Protein AF-A0A6A2YW38-F1 (afdb_monomer)

Structure (mmCIF, N/CA/C/O backbone):
data_AF-A0A6A2YW38-F1
#
_entry.id   AF-A0A6A2YW38-F1
#
loop_
_atom_site.group_PDB
_atom_site.id
_atom_site.type_symbol
_atom_site.label_atom_id
_atom_site.label_alt_id
_atom_site.label_comp_id
_atom_site.label_asym_id
_atom_site.label_entity_id
_atom_site.label_seq_id
_atom_site.pdbx_PDB_ins_code
_atom_site.Cartn_x
_atom_site.Cartn_y
_atom_site.Cartn_z
_atom_site.occupancy
_atom_site.B_iso_or_equiv
_atom_site.auth_seq_id
_atom_site.auth_comp_id
_atom_site.auth_asym_id
_atom_site.auth_atom_id
_atom_site.pdbx_PDB_model_num
ATOM 1 N N . MET A 1 1 ? 22.398 -17.445 10.529 1.00 30.08 1 MET A N 1
ATOM 2 C CA . MET A 1 1 ? 21.039 -17.939 10.844 1.00 30.08 1 MET A CA 1
ATOM 3 C C . MET A 1 1 ? 20.588 -17.196 12.097 1.00 30.08 1 MET A C 1
ATOM 5 O O . MET A 1 1 ? 21.298 -17.289 13.088 1.00 30.08 1 MET A O 1
ATOM 9 N N . ILE A 1 2 ? 19.488 -16.426 12.004 1.00 21.55 2 ILE A N 1
ATOM 10 C CA . ILE A 1 2 ? 19.063 -15.318 12.902 1.00 21.55 2 ILE A CA 1
ATOM 11 C C . ILE A 1 2 ? 19.987 -14.085 12.732 1.00 21.55 2 ILE A C 1
ATOM 13 O O . ILE A 1 2 ? 21.197 -14.238 12.763 1.00 21.55 2 ILE A O 1
ATOM 17 N N . SER A 1 3 ? 19.553 -12.850 12.474 1.00 19.75 3 SER A N 1
ATOM 18 C CA . SER A 1 3 ? 18.252 -12.195 12.579 1.00 19.75 3 SER A CA 1
ATOM 19 C C . SER A 1 3 ? 17.975 -11.360 11.322 1.00 19.75 3 SER A C 1
ATOM 21 O O . SER A 1 3 ? 18.751 -10.480 10.952 1.00 19.75 3 SER A O 1
ATOM 23 N N . VAL A 1 4 ? 16.815 -11.568 10.693 1.00 24.50 4 VAL A N 1
ATOM 24 C CA . VAL A 1 4 ? 16.060 -10.452 10.106 1.00 24.50 4 VAL A CA 1
ATOM 25 C C . VAL A 1 4 ? 16.013 -9.403 11.213 1.00 24.50 4 VAL A C 1
ATOM 27 O O . VAL A 1 4 ? 15.689 -9.759 12.347 1.00 24.50 4 VAL A O 1
ATOM 30 N N . LEU A 1 5 ? 16.406 -8.154 10.938 1.00 23.73 5 LEU A N 1
ATOM 31 C CA . LEU A 1 5 ? 16.029 -7.074 11.841 1.00 23.73 5 LEU A CA 1
ATOM 32 C C . LEU A 1 5 ? 14.527 -7.006 11.655 1.00 23.73 5 LEU A C 1
ATOM 34 O O . LEU A 1 5 ? 14.009 -6.374 10.744 1.00 23.73 5 LEU A O 1
ATOM 38 N N . SER A 1 6 ? 13.855 -7.810 12.458 1.00 29.52 6 SER A N 1
ATOM 39 C CA . SER A 1 6 ? 12.535 -7.540 12.909 1.00 29.52 6 SER A CA 1
ATOM 40 C C . SER A 1 6 ? 12.505 -6.045 13.197 1.00 29.52 6 SER A C 1
ATOM 42 O O . SER A 1 6 ? 13.129 -5.576 14.153 1.00 29.52 6 SER A O 1
ATOM 44 N N . LEU A 1 7 ? 11.783 -5.292 12.372 1.00 30.17 7 LEU A N 1
ATOM 45 C CA . LEU A 1 7 ? 11.041 -4.145 12.875 1.00 30.17 7 LEU A CA 1
ATOM 46 C C . LEU A 1 7 ? 9.985 -4.735 13.815 1.00 30.17 7 LEU A C 1
ATOM 48 O O . LEU A 1 7 ? 8.818 -4.946 13.506 1.00 30.17 7 LEU A O 1
ATOM 52 N N . ASP A 1 8 ? 10.527 -5.190 14.931 1.00 33.50 8 ASP A N 1
ATOM 53 C CA . ASP A 1 8 ? 9.898 -5.764 16.079 1.00 33.50 8 ASP A CA 1
ATOM 54 C C . ASP A 1 8 ? 9.444 -4.523 16.848 1.00 33.50 8 ASP A C 1
ATOM 56 O O . ASP A 1 8 ? 10.242 -3.625 17.126 1.00 33.50 8 ASP A O 1
ATOM 60 N N . TRP A 1 9 ? 8.156 -4.503 17.177 1.00 37.44 9 TRP A N 1
ATOM 61 C CA . TRP A 1 9 ? 7.512 -3.543 18.068 1.00 37.44 9 TRP A CA 1
ATOM 62 C C . TRP A 1 9 ? 7.177 -2.178 17.428 1.00 37.44 9 TRP A C 1
ATOM 64 O O . TRP A 1 9 ? 7.987 -1.258 17.399 1.00 37.44 9 TRP A O 1
ATOM 74 N N . ILE A 1 10 ? 5.898 -1.989 17.079 1.00 39.81 10 ILE A N 1
ATOM 75 C CA . ILE A 1 10 ? 5.227 -0.699 17.315 1.00 39.81 10 ILE A CA 1
ATOM 76 C C . ILE A 1 10 ? 4.503 -0.843 18.660 1.00 39.81 10 ILE A C 1
ATOM 78 O O . ILE A 1 10 ? 3.329 -1.236 18.692 1.00 39.81 10 ILE A O 1
ATOM 82 N N . PRO A 1 11 ? 5.186 -0.631 19.801 1.00 35.62 11 PRO A N 1
ATOM 83 C CA . PRO A 1 11 ? 4.493 -0.580 21.068 1.00 35.62 11 PRO A CA 1
ATOM 84 C C . PRO A 1 11 ? 3.701 0.727 21.088 1.00 35.62 11 PRO A C 1
ATOM 86 O O . PRO A 1 11 ? 4.285 1.806 21.184 1.00 35.62 11 PRO A O 1
ATOM 89 N N . LYS A 1 12 ? 2.366 0.654 21.065 1.00 40.72 12 LYS A N 1
ATOM 90 C CA . LYS A 1 12 ? 1.634 1.675 21.811 1.00 40.72 12 LYS A CA 1
ATOM 91 C C . LYS A 1 12 ? 1.921 1.410 23.279 1.00 40.72 12 LYS A C 1
ATOM 93 O O . LYS A 1 12 ? 1.784 0.288 23.767 1.00 40.72 12 LYS A O 1
ATOM 98 N N . VAL A 1 13 ? 2.430 2.447 23.933 1.00 36.16 13 VAL A N 1
ATOM 99 C CA . VAL A 1 13 ? 2.669 2.532 25.373 1.00 36.16 13 VAL A CA 1
ATOM 100 C C . VAL A 1 13 ? 1.542 1.824 26.123 1.00 36.16 13 VAL A C 1
ATOM 102 O O . VAL A 1 13 ? 0.388 2.110 25.843 1.00 36.16 13 VAL A O 1
ATOM 105 N N . LYS A 1 14 ? 1.903 0.915 27.044 1.00 37.41 14 LYS A N 1
ATOM 106 C CA . LYS A 1 14 ? 1.070 0.248 28.067 1.00 37.41 14 LYS A CA 1
ATOM 107 C C . LYS A 1 14 ? -0.353 0.817 28.216 1.00 37.41 14 LYS A C 1
ATOM 109 O O . LYS A 1 14 ? -0.651 1.488 29.200 1.00 37.41 14 LYS A O 1
ATOM 114 N N . GLU A 1 15 ? -1.260 0.492 27.307 1.00 40.56 15 GLU A N 1
ATOM 115 C CA . GLU A 1 15 ? -2.682 0.698 27.550 1.00 40.56 15 GLU A CA 1
ATOM 116 C C . GLU A 1 15 ? -3.229 -0.626 28.043 1.00 40.56 15 GLU A C 1
ATOM 118 O O . GLU A 1 15 ? -3.531 -1.541 27.278 1.00 40.56 15 GLU A O 1
ATOM 123 N N . SER A 1 16 ? -3.261 -0.754 29.372 1.00 38.72 16 SER A N 1
ATOM 124 C CA . SER A 1 16 ? -3.792 -1.937 30.027 1.00 38.72 16 SER A CA 1
ATOM 125 C C . SER A 1 16 ? -5.220 -2.162 29.536 1.00 38.72 16 SER A C 1
ATOM 127 O O . SER A 1 16 ? -6.121 -1.374 29.843 1.00 38.72 16 SER A O 1
ATOM 129 N N . LEU A 1 17 ? -5.440 -3.263 28.823 1.00 44.69 17 LEU A N 1
ATOM 130 C CA . LEU A 1 17 ? -6.764 -3.830 28.583 1.00 44.69 17 LEU A CA 1
ATOM 131 C C . LEU A 1 17 ? -7.317 -4.381 29.912 1.00 44.69 17 LEU A C 1
ATOM 133 O O . LEU A 1 17 ? -7.486 -5.583 30.065 1.00 44.69 17 LEU A O 1
ATOM 137 N N . GLY A 1 18 ? -7.541 -3.503 30.896 1.00 40.06 18 GLY A N 1
ATOM 138 C CA . GLY A 1 18 ? -7.968 -3.849 32.253 1.00 40.06 18 GLY A CA 1
ATOM 139 C C . GLY A 1 18 ? -6.886 -4.562 33.077 1.00 40.06 18 GLY A C 1
ATOM 140 O O . GLY A 1 18 ? -6.299 -5.532 32.621 1.00 40.06 18 GLY A O 1
ATOM 141 N N . SER A 1 19 ? -6.618 -4.030 34.273 1.00 37.94 19 SER A N 1
ATOM 142 C CA . SER A 1 19 ? -6.028 -4.591 35.516 1.00 37.94 19 SER A CA 1
ATOM 143 C C . SER A 1 19 ? -5.095 -5.830 35.575 1.00 37.94 19 SER A C 1
ATOM 145 O O . SER A 1 19 ? -4.638 -6.126 36.671 1.00 37.94 19 SER A O 1
ATOM 147 N N . ASN A 1 20 ? -4.711 -6.520 34.498 1.00 43.94 20 ASN A N 1
ATOM 148 C CA . ASN A 1 20 ? -4.032 -7.825 34.550 1.00 43.94 20 ASN A CA 1
ATOM 149 C C . ASN A 1 20 ? -2.871 -7.985 33.541 1.00 43.94 20 ASN A C 1
ATOM 151 O O . ASN A 1 20 ? -2.734 -9.044 32.932 1.00 43.94 20 ASN A O 1
ATOM 155 N N . GLY A 1 21 ? -2.020 -6.969 33.351 1.00 49.19 21 GLY A N 1
ATOM 156 C CA . GLY A 1 21 ? -0.747 -7.136 32.617 1.00 49.19 21 GLY A CA 1
ATOM 157 C C . GLY A 1 21 ? -0.904 -7.687 31.190 1.00 49.19 21 GLY A C 1
ATOM 158 O O . GLY A 1 21 ? -0.226 -8.637 30.803 1.00 49.19 21 GLY A O 1
ATOM 159 N N . VAL A 1 22 ? -1.860 -7.154 30.425 1.00 51.38 22 VAL A N 1
ATOM 160 C CA . VAL A 1 22 ? -2.101 -7.542 29.027 1.00 51.38 22 VAL A CA 1
ATOM 161 C C . VAL A 1 22 ? -1.602 -6.432 28.110 1.00 51.38 22 VAL A C 1
ATOM 163 O O . VAL A 1 22 ? -2.013 -5.282 28.272 1.00 51.38 22 VAL A O 1
ATOM 166 N N . THR A 1 23 ? -0.777 -6.800 2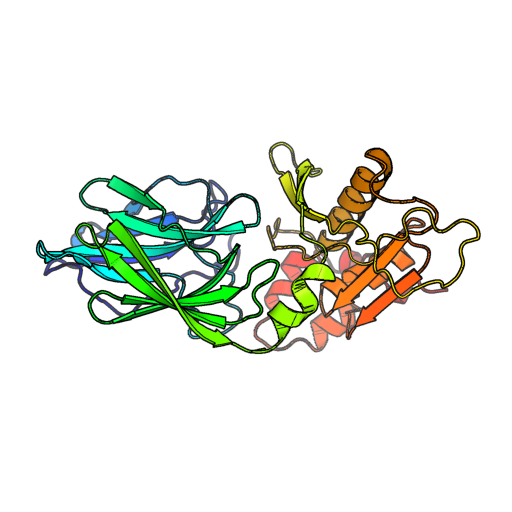7.128 1.00 58.31 23 THR A N 1
ATOM 167 C CA . THR A 1 23 ? -0.230 -5.887 26.116 1.00 58.31 23 THR A CA 1
ATOM 168 C C . THR A 1 23 ? -0.682 -6.337 24.725 1.00 58.31 23 THR A C 1
ATOM 170 O O . THR A 1 23 ? -0.577 -7.519 24.383 1.00 58.31 23 THR A O 1
ATOM 173 N N . LEU A 1 24 ? -1.191 -5.397 23.923 1.00 58.91 24 LEU A N 1
ATOM 174 C CA . LEU A 1 24 ? -1.514 -5.607 22.512 1.00 58.91 24 LEU A CA 1
ATOM 175 C C . LEU A 1 24 ? -0.309 -5.228 21.645 1.00 58.91 24 LEU A C 1
ATOM 177 O O . LEU A 1 24 ? 0.356 -4.225 21.903 1.00 58.91 24 LEU A O 1
ATOM 181 N N . THR A 1 25 ? -0.011 -6.005 20.610 1.00 60.19 25 THR A N 1
ATOM 182 C CA . THR A 1 25 ? 1.059 -5.674 19.663 1.00 60.19 25 THR A CA 1
ATOM 183 C C . THR A 1 25 ? 0.667 -6.112 18.260 1.00 60.19 25 THR A C 1
ATOM 185 O O . THR A 1 25 ? 0.189 -7.224 18.060 1.00 60.19 25 THR A O 1
ATOM 188 N N . CYS A 1 26 ? 0.888 -5.249 17.273 1.00 58.03 26 CYS A N 1
ATOM 189 C CA . CYS A 1 26 ? 0.772 -5.613 15.866 1.00 58.03 26 CYS A CA 1
ATOM 190 C C . CYS A 1 26 ? 2.150 -6.018 15.342 1.00 58.03 26 CYS A C 1
ATOM 192 O O . CYS A 1 26 ? 3.117 -5.274 15.530 1.00 58.03 26 CYS A O 1
ATOM 194 N N . ARG A 1 27 ? 2.254 -7.183 14.697 1.00 57.62 27 ARG A N 1
ATOM 195 C CA . ARG A 1 27 ? 3.489 -7.617 14.032 1.00 57.62 27 ARG A CA 1
ATOM 196 C C . ARG A 1 27 ? 3.297 -7.549 12.523 1.00 57.62 27 ARG A C 1
ATOM 198 O O . ARG A 1 27 ? 2.284 -8.036 12.035 1.00 57.62 27 ARG A O 1
ATOM 205 N N . GLY A 1 28 ? 4.262 -6.960 11.813 1.00 43.91 28 GLY A N 1
ATOM 206 C CA . GLY A 1 28 ? 4.205 -6.797 10.356 1.00 43.91 28 GLY A CA 1
ATOM 207 C C . GLY A 1 28 ? 4.344 -8.098 9.580 1.00 43.91 28 GLY A C 1
ATOM 208 O O . GLY A 1 28 ? 3.673 -8.258 8.575 1.00 43.91 28 GLY A O 1
ATOM 209 N N . ILE A 1 29 ? 5.165 -9.044 10.051 1.00 47.12 29 ILE A N 1
ATOM 210 C CA . ILE A 1 29 ? 5.426 -10.304 9.342 1.00 47.12 29 ILE A CA 1
ATOM 211 C C . ILE A 1 29 ? 5.730 -11.408 10.367 1.00 47.12 29 ILE A C 1
ATOM 213 O O . ILE A 1 29 ? 6.663 -11.295 11.169 1.00 47.12 29 ILE A O 1
ATOM 217 N N . ASN A 1 30 ? 4.952 -12.492 10.366 1.00 40.84 30 ASN A N 1
ATOM 218 C CA . ASN A 1 30 ? 5.290 -13.718 11.092 1.00 40.84 30 ASN A CA 1
ATOM 219 C C . ASN A 1 30 ? 6.293 -14.561 10.281 1.00 40.84 30 ASN A C 1
ATOM 221 O O . ASN A 1 30 ? 6.014 -14.919 9.143 1.00 40.84 30 ASN A O 1
ATOM 225 N N . GLN A 1 31 ? 7.429 -14.941 10.874 1.00 35.94 31 GLN A N 1
ATOM 226 C CA . GLN A 1 31 ? 8.480 -15.730 10.209 1.00 35.94 31 GLN A CA 1
ATOM 227 C C . GLN A 1 31 ? 8.022 -17.119 9.728 1.00 35.94 31 GLN A C 1
ATOM 229 O O . GLN A 1 31 ? 8.681 -17.694 8.869 1.00 35.94 31 GLN A O 1
ATOM 234 N N . SER A 1 32 ? 6.915 -17.663 10.252 1.00 35.09 32 SER A N 1
ATOM 235 C CA . SER A 1 32 ? 6.373 -18.956 9.809 1.00 35.09 32 SER A CA 1
ATOM 236 C C . SER A 1 32 ? 5.234 -18.862 8.790 1.00 35.09 32 SER A C 1
ATOM 238 O O . SER A 1 32 ? 4.936 -19.865 8.150 1.00 35.09 32 SER A O 1
ATOM 240 N N . SER A 1 33 ? 4.592 -17.699 8.631 1.00 40.59 33 SER A N 1
ATOM 241 C CA . SER A 1 33 ? 3.411 -17.555 7.761 1.00 40.59 33 SER A CA 1
ATOM 242 C C . SER A 1 33 ? 3.451 -16.364 6.802 1.00 40.59 33 SER A C 1
ATOM 244 O O . SER A 1 33 ? 2.606 -16.292 5.922 1.00 40.59 33 SER A O 1
ATOM 246 N N . GLY A 1 34 ? 4.389 -15.426 6.956 1.00 42.94 34 GLY A N 1
ATOM 247 C CA . GLY A 1 34 ? 4.464 -14.204 6.149 1.00 42.94 34 GLY A CA 1
ATOM 248 C C . GLY A 1 34 ? 3.362 -13.175 6.438 1.00 42.94 34 GLY A C 1
ATOM 249 O O . GLY A 1 34 ? 3.283 -12.176 5.743 1.00 42.94 34 GLY A O 1
ATOM 250 N N . LEU A 1 35 ? 2.513 -13.399 7.449 1.00 50.97 35 LEU A N 1
ATOM 251 C CA . LEU A 1 35 ? 1.295 -12.606 7.677 1.00 50.97 35 LEU A CA 1
ATOM 252 C C . LEU A 1 35 ? 1.471 -11.555 8.772 1.00 50.97 35 LEU A C 1
ATOM 254 O O . LEU A 1 35 ? 2.118 -11.830 9.792 1.00 50.97 35 LEU A O 1
ATOM 258 N N . GLY A 1 36 ? 0.822 -10.403 8.598 1.00 56.25 36 GLY A N 1
ATOM 259 C CA . GLY A 1 36 ? 0.607 -9.446 9.674 1.00 56.25 36 GLY A CA 1
ATOM 260 C C . GLY A 1 36 ? -0.495 -9.949 10.604 1.00 56.25 36 GLY A C 1
ATOM 261 O O . GLY A 1 36 ? -1.564 -10.350 10.157 1.00 56.25 36 GLY A O 1
ATOM 262 N N . ILE A 1 37 ? -0.245 -9.982 11.912 1.00 63.38 37 ILE A N 1
ATOM 263 C CA . ILE A 1 37 ? -1.211 -10.510 12.890 1.00 63.38 37 ILE A CA 1
ATOM 264 C C . ILE A 1 37 ? -1.215 -9.607 14.125 1.00 63.38 37 ILE A C 1
ATOM 266 O O . ILE A 1 37 ? -0.155 -9.237 14.642 1.00 63.38 37 ILE A O 1
ATOM 270 N N . PHE A 1 38 ? -2.409 -9.286 14.634 1.00 67.62 38 PHE A N 1
ATOM 271 C CA . PHE A 1 38 ? -2.549 -8.739 15.981 1.00 67.62 38 PHE A CA 1
ATOM 272 C C . PHE A 1 38 ? -2.292 -9.826 17.017 1.00 67.62 38 PHE A C 1
ATOM 274 O O . PHE A 1 38 ? -2.990 -10.842 17.071 1.00 67.62 38 PHE A O 1
ATOM 281 N N . LEU A 1 39 ? -1.296 -9.589 17.858 1.00 65.62 39 LEU A N 1
ATOM 282 C CA . LEU A 1 39 ? -0.897 -10.473 18.934 1.00 65.62 39 LEU A CA 1
ATOM 283 C C . LEU A 1 39 ? -1.306 -9.867 20.275 1.00 65.62 39 LEU A C 1
ATOM 285 O O . LEU A 1 39 ? -1.066 -8.691 20.556 1.00 65.62 39 LEU A O 1
ATOM 289 N N . ARG A 1 40 ? -1.891 -10.698 21.132 1.00 68.56 40 ARG A N 1
ATOM 290 C CA . ARG A 1 40 ? -2.145 -10.377 22.534 1.00 68.56 40 ARG A CA 1
ATOM 291 C C . ARG A 1 40 ? -1.161 -11.146 23.395 1.00 68.56 40 ARG A C 1
ATOM 293 O O . ARG A 1 40 ? -1.143 -12.376 23.354 1.00 68.56 40 ARG A O 1
ATOM 300 N N . ARG A 1 41 ? -0.370 -10.428 24.193 1.00 66.50 41 ARG A N 1
ATOM 301 C CA . ARG A 1 41 ? 0.526 -11.024 25.187 1.00 66.50 41 ARG A CA 1
ATOM 302 C C . ARG A 1 41 ? -0.098 -10.937 26.573 1.00 66.50 41 ARG A C 1
ATOM 304 O O . ARG A 1 41 ? -0.498 -9.859 27.012 1.00 66.50 41 ARG A O 1
ATOM 311 N N . VAL A 1 42 ? -0.151 -12.071 27.261 1.00 70.25 42 VAL A N 1
ATOM 312 C CA . VAL A 1 42 ? -0.542 -12.164 28.671 1.00 70.25 42 VAL A CA 1
ATOM 313 C C . VAL A 1 42 ? 0.740 -12.263 29.492 1.00 70.25 42 VAL A C 1
ATOM 315 O O . VAL A 1 42 ? 1.365 -13.323 29.533 1.00 70.25 42 VAL A O 1
ATOM 318 N N . GLU A 1 43 ? 1.167 -11.162 30.116 1.00 70.94 43 GLU A N 1
ATOM 319 C CA . GLU A 1 43 ? 2.479 -11.083 30.781 1.00 70.94 43 GLU A CA 1
ATOM 320 C C . GLU A 1 43 ? 2.607 -12.080 31.933 1.00 70.94 43 GLU A C 1
ATOM 322 O O . GLU A 1 43 ? 3.644 -12.722 32.073 1.00 70.94 43 GLU A O 1
ATOM 327 N N . SER A 1 44 ? 1.533 -12.276 32.703 1.00 72.88 44 SER A N 1
ATOM 328 C CA . SER A 1 44 ? 1.513 -13.189 33.854 1.00 72.88 44 SER A CA 1
ATOM 329 C C . SER A 1 44 ? 1.787 -14.650 33.493 1.00 72.88 44 SER A C 1
ATOM 331 O O . SER A 1 44 ? 2.266 -15.404 34.336 1.00 72.88 44 SER A O 1
ATOM 333 N N . LYS A 1 45 ? 1.498 -15.047 32.250 1.00 73.00 45 LYS A N 1
ATOM 334 C CA . LYS A 1 45 ? 1.720 -16.405 31.734 1.00 73.00 45 LYS A CA 1
ATOM 335 C C . LYS A 1 45 ? 2.839 -16.481 30.699 1.00 73.00 45 LYS A C 1
ATOM 337 O O . LYS A 1 45 ? 3.212 -17.571 30.286 1.00 73.00 45 LYS A O 1
ATOM 342 N N . ASN A 1 46 ? 3.368 -15.332 30.274 1.00 76.25 46 ASN A N 1
ATOM 343 C CA . ASN A 1 46 ? 4.280 -15.205 29.141 1.00 76.25 46 ASN A CA 1
ATOM 344 C C . ASN A 1 46 ? 3.757 -15.874 27.847 1.00 76.25 46 ASN A C 1
ATOM 346 O O . ASN A 1 46 ? 4.534 -16.368 27.034 1.00 76.25 46 ASN A O 1
ATOM 350 N N . GLU A 1 47 ? 2.436 -15.880 27.656 1.00 73.38 47 GLU A N 1
ATOM 351 C CA . GLU A 1 47 ? 1.761 -16.484 26.501 1.00 73.38 47 GLU A CA 1
ATOM 352 C C . GLU A 1 47 ? 1.403 -15.415 25.460 1.00 73.38 47 GLU A C 1
ATOM 354 O O . GLU A 1 47 ? 1.070 -14.277 25.812 1.00 73.38 47 GLU A O 1
ATOM 359 N N . VAL A 1 48 ? 1.458 -15.783 24.177 1.00 69.56 48 VAL A N 1
ATOM 360 C CA . VAL A 1 48 ? 1.126 -14.913 23.040 1.00 69.56 48 VAL A CA 1
ATOM 361 C C . VAL A 1 48 ? 0.065 -15.590 22.181 1.00 69.56 48 VAL A C 1
ATOM 363 O O . VAL A 1 48 ? 0.252 -16.722 21.741 1.00 69.56 48 VAL A O 1
ATOM 366 N N . PHE A 1 49 ? -1.028 -14.879 21.915 1.00 71.94 49 PHE A N 1
ATOM 367 C CA . PHE A 1 49 ? -2.161 -15.370 21.134 1.00 71.94 49 PHE A CA 1
ATOM 368 C C . PHE A 1 49 ? -2.375 -14.504 19.896 1.00 71.94 49 PHE A C 1
ATOM 370 O O . PHE A 1 49 ? -2.356 -13.276 19.992 1.00 71.94 49 PHE A O 1
ATOM 377 N N . ALA A 1 50 ? -2.618 -15.136 18.749 1.00 73.06 50 ALA A N 1
ATOM 378 C CA . ALA A 1 50 ? -3.151 -14.450 17.578 1.00 73.06 50 ALA A CA 1
ATOM 379 C C . ALA A 1 50 ? -4.619 -14.094 17.831 1.00 73.06 50 ALA A C 1
ATOM 381 O O . ALA A 1 50 ? -5.408 -14.970 18.183 1.00 73.06 50 ALA A O 1
ATOM 382 N N . LEU A 1 51 ? -4.978 -12.820 17.671 1.00 74.00 51 LEU A N 1
ATOM 383 C CA . LEU A 1 51 ? -6.341 -12.357 17.936 1.00 74.00 51 LEU A CA 1
ATOM 384 C C . LEU A 1 51 ? -7.315 -12.686 16.812 1.00 74.00 51 LEU A C 1
ATOM 386 O O . LEU A 1 51 ? -8.472 -12.995 17.077 1.00 74.00 51 LEU A O 1
ATOM 390 N N . TYR A 1 52 ? -6.857 -12.608 15.564 1.00 78.19 52 TYR A N 1
ATOM 391 C CA . TYR A 1 52 ? -7.689 -12.906 14.409 1.00 78.19 52 TYR A CA 1
ATOM 392 C C . TYR A 1 52 ? -6.827 -13.389 13.236 1.00 78.19 52 TYR A C 1
ATOM 394 O O . TYR A 1 52 ? -5.903 -12.674 12.836 1.00 78.19 52 TYR A O 1
ATOM 402 N N . PRO A 1 53 ? -7.079 -14.595 12.694 1.00 74.56 53 PRO A N 1
ATOM 403 C CA . PRO A 1 53 ? -6.330 -15.118 11.562 1.00 74.56 53 PRO A CA 1
ATOM 404 C C . PRO A 1 53 ? -6.885 -14.534 10.256 1.00 74.56 53 PRO A C 1
ATOM 406 O O . PRO A 1 53 ? -7.783 -15.105 9.641 1.00 74.56 53 PRO A O 1
ATOM 409 N N . LEU A 1 54 ? -6.344 -13.395 9.822 1.00 78.31 54 LEU A N 1
ATOM 410 C CA . LEU A 1 54 ? -6.594 -12.839 8.491 1.00 78.31 54 LEU A CA 1
ATOM 411 C C . LEU A 1 54 ? -5.300 -12.874 7.678 1.00 78.31 54 LEU A C 1
ATOM 413 O O . LEU A 1 54 ? -4.250 -12.466 8.166 1.00 78.31 54 LEU A O 1
ATOM 417 N N . ASN A 1 55 ? -5.381 -13.348 6.434 1.00 79.12 55 ASN A N 1
ATOM 418 C CA . ASN A 1 55 ? -4.288 -13.225 5.472 1.00 79.12 55 ASN A CA 1
ATOM 419 C C . ASN A 1 55 ? -4.241 -11.775 4.956 1.00 79.12 55 ASN A C 1
ATOM 421 O O . ASN A 1 55 ? -4.841 -11.454 3.927 1.00 79.12 55 ASN A O 1
ATOM 425 N N . ALA A 1 56 ? -3.648 -10.896 5.764 1.00 79.19 56 ALA A N 1
ATOM 426 C CA . ALA A 1 56 ? -3.518 -9.464 5.531 1.00 79.19 56 ALA A CA 1
ATOM 427 C C . ALA A 1 56 ? -2.335 -8.887 6.327 1.00 79.19 56 ALA A C 1
ATOM 429 O O . ALA A 1 56 ? -1.826 -9.508 7.261 1.00 79.19 56 ALA A O 1
ATOM 430 N N . GLU A 1 57 ? -1.931 -7.669 5.986 1.00 78.12 57 GLU A N 1
ATOM 431 C CA . GLU A 1 57 ? -0.900 -6.909 6.693 1.00 78.12 57 GLU A CA 1
ATOM 432 C C . GLU A 1 57 ? -1.544 -5.778 7.497 1.00 78.12 57 GLU A C 1
ATOM 434 O O . GLU A 1 57 ? -2.100 -4.848 6.926 1.00 78.12 57 GLU A O 1
ATOM 439 N N . PHE A 1 58 ? -1.470 -5.828 8.827 1.00 79.94 58 PHE A N 1
ATOM 440 C CA . PHE A 1 58 ? -2.089 -4.827 9.719 1.00 79.94 58 PHE A CA 1
ATOM 441 C C . PHE A 1 58 ? -1.166 -3.654 10.086 1.00 79.94 58 PHE A C 1
ATOM 443 O O . PHE A 1 58 ? -1.504 -2.803 10.908 1.00 79.94 58 PHE A O 1
ATOM 450 N N . THR A 1 59 ? 0.039 -3.622 9.524 1.00 72.62 59 THR A N 1
ATOM 451 C CA . THR A 1 59 ? 0.982 -2.519 9.696 1.00 72.62 59 THR A CA 1
ATOM 452 C C . THR A 1 59 ? 1.858 -2.395 8.465 1.00 72.62 59 THR A C 1
ATOM 454 O O . THR A 1 59 ? 2.055 -3.360 7.734 1.00 72.62 59 THR A O 1
ATOM 457 N N . ARG A 1 60 ? 2.406 -1.199 8.269 1.00 70.88 60 ARG A N 1
ATOM 458 C CA . ARG A 1 60 ? 3.358 -0.878 7.205 1.00 70.88 60 ARG A CA 1
ATOM 459 C C . ARG A 1 60 ? 4.797 -0.928 7.744 1.00 70.88 60 ARG A C 1
ATOM 4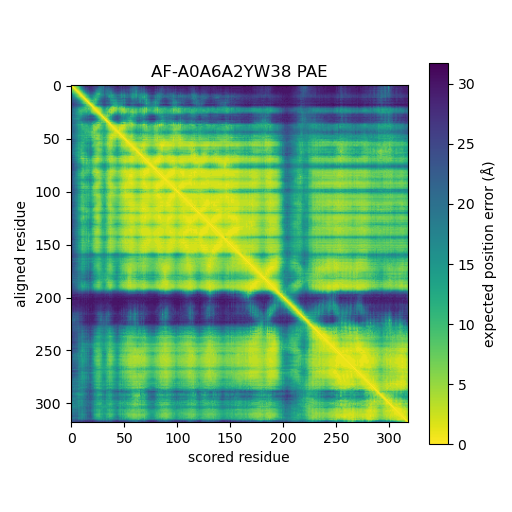61 O O . ARG A 1 60 ? 4.974 -0.854 8.968 1.00 70.88 60 ARG A O 1
ATOM 468 N N . PRO A 1 61 ? 5.817 -1.032 6.875 1.00 65.50 61 PRO A N 1
ATOM 469 C CA . PRO A 1 61 ? 7.210 -0.853 7.271 1.00 65.50 61 PRO A CA 1
ATOM 470 C C . PRO A 1 61 ? 7.410 0.504 7.956 1.00 65.50 61 PRO A C 1
ATOM 472 O O . PRO A 1 61 ? 6.986 1.543 7.449 1.00 65.50 61 PRO A O 1
ATOM 475 N N . LEU A 1 62 ? 8.019 0.488 9.143 1.00 64.69 62 LEU A N 1
ATOM 476 C CA . LEU A 1 62 ? 8.164 1.667 9.996 1.00 64.69 62 LEU A CA 1
ATOM 477 C C . LEU A 1 62 ? 9.368 2.513 9.556 1.00 64.69 62 LEU A C 1
ATOM 479 O O . LEU A 1 62 ? 10.405 2.534 10.218 1.00 64.69 62 LEU A O 1
ATOM 483 N N . TRP A 1 63 ? 9.230 3.184 8.413 1.00 64.06 63 TRP A N 1
ATOM 484 C CA . TRP A 1 63 ? 10.261 4.070 7.860 1.00 64.06 63 TRP A CA 1
ATOM 485 C C . TRP A 1 63 ? 10.404 5.378 8.648 1.00 64.06 63 TRP A C 1
ATOM 487 O O . TRP A 1 63 ? 11.484 5.964 8.698 1.00 64.06 63 TRP A O 1
ATOM 497 N N . VAL A 1 64 ? 9.318 5.829 9.282 1.00 68.06 64 VAL A N 1
ATOM 498 C CA . VAL A 1 64 ? 9.272 7.034 10.117 1.00 68.06 64 VAL A CA 1
ATOM 499 C C . VAL A 1 64 ? 8.568 6.742 11.440 1.00 68.06 64 VAL A C 1
ATOM 501 O O . VAL A 1 64 ? 7.750 5.827 11.543 1.00 68.06 64 VAL A O 1
ATOM 504 N N . PHE A 1 65 ? 8.890 7.519 12.474 1.00 72.00 65 PHE A N 1
ATOM 505 C CA . PHE A 1 65 ? 8.176 7.448 13.748 1.00 72.00 65 PHE A CA 1
ATOM 506 C C . PHE A 1 65 ? 6.730 7.950 13.609 1.00 72.00 65 PHE A C 1
ATOM 508 O O . PHE A 1 65 ? 6.388 8.627 12.645 1.00 72.00 65 PHE A O 1
ATOM 515 N N . GLU A 1 66 ? 5.890 7.612 14.591 1.00 73.38 66 GLU A N 1
ATOM 516 C CA . GLU A 1 66 ? 4.481 8.039 14.705 1.00 73.38 66 GLU A CA 1
ATOM 517 C C . GLU A 1 66 ? 3.499 7.463 13.672 1.00 73.38 66 GLU A C 1
ATOM 519 O O . GLU A 1 66 ? 2.308 7.771 13.737 1.00 73.38 66 GLU A O 1
ATOM 524 N N . MET A 1 67 ? 3.934 6.558 12.787 1.00 78.12 67 MET A N 1
ATOM 525 C CA . MET A 1 67 ? 2.996 5.807 11.945 1.00 78.12 67 MET A CA 1
ATOM 526 C C . MET A 1 67 ? 2.003 5.034 12.821 1.00 78.12 67 MET A C 1
ATOM 528 O O . MET A 1 67 ? 2.400 4.212 13.652 1.00 78.12 67 MET A O 1
ATOM 532 N N . ASN A 1 68 ? 0.707 5.265 12.611 1.00 85.69 68 ASN A N 1
ATOM 533 C CA . ASN A 1 68 ? -0.342 4.684 13.441 1.00 85.69 68 ASN A CA 1
ATOM 534 C C . ASN A 1 68 ? -1.361 3.906 12.604 1.00 85.69 68 ASN A C 1
ATOM 536 O O . ASN A 1 68 ? -2.254 4.488 11.992 1.00 85.69 68 ASN A O 1
ATOM 540 N N . SER A 1 69 ? -1.238 2.577 12.617 1.00 86.44 69 SER A N 1
ATOM 541 C CA . SER A 1 69 ? -2.122 1.672 11.862 1.00 86.44 69 SER A CA 1
ATOM 542 C C . SER A 1 69 ? -3.284 1.124 12.704 1.00 86.44 69 SER A C 1
ATOM 544 O O . SER A 1 69 ? -4.142 0.428 12.173 1.00 86.44 69 SER A O 1
ATOM 546 N N . TYR A 1 70 ? -3.343 1.407 14.014 1.00 90.44 70 TYR A N 1
ATOM 547 C CA . TYR A 1 70 ? -4.431 0.930 14.874 1.00 90.44 70 TYR A CA 1
ATOM 548 C C . TYR A 1 70 ? -4.732 1.839 16.075 1.00 90.44 70 TYR A C 1
ATOM 550 O O . TYR A 1 70 ? -3.872 2.533 16.613 1.00 90.44 70 TYR A O 1
ATOM 558 N N . GLU A 1 71 ? -5.970 1.793 16.557 1.00 90.69 71 GLU A N 1
ATOM 559 C CA . GLU A 1 71 ? -6.455 2.577 17.687 1.00 90.69 71 GLU A CA 1
ATOM 560 C C . GLU A 1 71 ? -7.350 1.730 18.593 1.00 90.69 71 GLU A C 1
ATOM 562 O O . GLU A 1 71 ? -8.195 0.971 18.114 1.00 90.69 71 GLU A O 1
ATOM 567 N N . LEU A 1 72 ? -7.187 1.871 19.909 1.00 89.81 72 LEU A N 1
ATOM 568 C CA . LEU A 1 72 ? -8.096 1.252 20.867 1.00 89.81 72 LEU A CA 1
ATOM 569 C C . LEU A 1 72 ? -9.312 2.158 21.049 1.00 89.81 72 LEU A C 1
ATOM 571 O O . LEU A 1 72 ? -9.186 3.319 21.432 1.00 89.81 72 LEU A O 1
ATOM 575 N N . ILE A 1 73 ? -10.505 1.624 20.804 1.00 90.94 73 ILE A N 1
ATOM 576 C CA . ILE A 1 73 ? -11.761 2.356 20.984 1.00 90.94 73 ILE A CA 1
ATOM 577 C C . ILE A 1 73 ? -12.656 1.635 21.988 1.00 90.94 73 ILE A C 1
ATOM 579 O O . ILE A 1 73 ? -12.644 0.412 22.110 1.00 90.94 73 ILE A O 1
ATOM 583 N N . LYS A 1 74 ? -13.467 2.391 22.725 1.00 89.06 74 LYS A N 1
ATOM 584 C CA . LYS A 1 74 ? -14.491 1.833 23.617 1.00 89.06 74 LYS A CA 1
ATOM 585 C C . LYS A 1 74 ? -15.839 1.819 22.917 1.00 89.06 74 LYS A C 1
ATOM 587 O O . LYS A 1 74 ? -16.289 2.874 22.470 1.00 89.06 74 LYS A O 1
ATOM 592 N N . SER A 1 75 ? -16.471 0.652 22.839 1.00 86.19 75 SER A N 1
ATOM 593 C CA . SER A 1 75 ? -17.879 0.517 22.446 1.00 86.19 75 SER A CA 1
ATOM 594 C C . SER A 1 75 ? -18.806 1.160 23.483 1.00 86.19 75 SER A C 1
ATOM 596 O O . SER A 1 75 ? -18.413 1.372 24.633 1.00 86.19 75 SER A O 1
ATOM 598 N N . ASP A 1 76 ? -20.063 1.394 23.105 1.00 81.62 76 ASP A N 1
ATOM 599 C CA . ASP A 1 76 ? -21.085 1.940 24.014 1.00 81.62 76 ASP A CA 1
ATOM 600 C C . ASP A 1 76 ? -21.361 1.010 25.210 1.00 81.62 76 ASP A C 1
ATOM 602 O O . ASP A 1 76 ? -21.746 1.460 26.284 1.00 81.62 76 ASP A O 1
ATOM 606 N N . ALA A 1 77 ? -21.107 -0.292 25.043 1.00 80.38 77 ALA A N 1
ATOM 607 C CA . ALA A 1 77 ? -21.211 -1.304 26.092 1.00 80.38 77 ALA A CA 1
ATOM 608 C C . ALA A 1 77 ? -19.935 -1.425 26.957 1.00 80.38 77 ALA A C 1
ATOM 610 O O . ALA A 1 77 ? -19.802 -2.373 27.729 1.00 80.38 77 ALA A O 1
ATOM 611 N N . GLY A 1 78 ? -18.957 -0.523 26.803 1.00 80.44 78 GLY A N 1
ATOM 612 C CA . GLY A 1 78 ? -17.712 -0.500 27.584 1.00 80.44 78 GLY A CA 1
ATOM 613 C C . GLY A 1 78 ? -16.634 -1.502 27.144 1.00 80.44 78 GLY A C 1
ATOM 614 O O . GLY A 1 78 ? -15.521 -1.482 27.683 1.00 80.44 78 GLY A O 1
ATOM 615 N N . LYS A 1 79 ? -16.915 -2.346 26.142 1.00 85.50 79 LYS A N 1
ATOM 616 C CA . LYS A 1 79 ? -15.931 -3.272 25.552 1.00 85.50 79 LYS A CA 1
ATOM 617 C C . LYS A 1 79 ? -14.847 -2.499 24.804 1.00 85.50 79 LYS A C 1
ATOM 619 O O . LYS A 1 79 ? -15.172 -1.527 24.118 1.00 85.50 79 LYS A O 1
ATOM 624 N N . THR A 1 80 ? -13.594 -2.935 24.913 1.00 86.62 80 THR A N 1
ATOM 625 C CA . THR A 1 80 ? -12.516 -2.431 24.052 1.00 86.62 80 THR A CA 1
ATOM 626 C C . THR A 1 80 ? -12.592 -3.116 22.692 1.00 86.62 80 THR A C 1
ATOM 628 O O . THR A 1 80 ? -12.720 -4.332 22.630 1.00 86.62 80 THR A O 1
ATOM 631 N N . LEU A 1 81 ? -12.502 -2.329 21.630 1.00 90.56 81 LEU A N 1
ATOM 632 C CA . LEU A 1 81 ? -12.390 -2.768 20.246 1.00 90.56 81 LEU A CA 1
ATOM 633 C C . LEU A 1 81 ? -11.094 -2.199 19.666 1.00 90.56 81 LEU A C 1
ATOM 635 O O . LEU A 1 81 ? -10.588 -1.180 20.148 1.00 90.56 81 LEU A O 1
ATOM 639 N N . ILE A 1 82 ? -10.573 -2.832 18.623 1.00 91.56 82 ILE A N 1
ATOM 640 C CA . ILE A 1 82 ? -9.364 -2.382 17.931 1.00 91.56 82 ILE A CA 1
ATOM 641 C C . ILE A 1 82 ? -9.783 -1.893 16.548 1.00 91.56 82 ILE A C 1
ATOM 643 O O . ILE A 1 82 ? -10.117 -2.697 15.680 1.00 91.56 82 ILE A O 1
ATOM 647 N N . ALA A 1 83 ? -9.775 -0.580 16.338 1.00 93.81 83 ALA A N 1
ATOM 648 C CA . ALA A 1 83 ? -9.840 -0.026 14.993 1.00 93.81 83 ALA A CA 1
ATOM 649 C C . ALA A 1 83 ? -8.473 -0.194 14.335 1.00 93.81 83 ALA A C 1
ATOM 651 O O . ALA A 1 83 ? -7.459 0.091 14.964 1.00 93.81 83 ALA A O 1
ATOM 652 N N . CYS A 1 84 ? -8.419 -0.658 13.095 1.00 92.62 84 CYS A N 1
ATOM 653 C CA . CYS A 1 84 ? -7.153 -0.903 12.419 1.00 92.62 84 CYS A CA 1
ATOM 654 C C . CYS A 1 84 ? -7.254 -0.717 10.915 1.00 92.62 84 CYS A C 1
ATOM 656 O O . CYS A 1 84 ? -8.301 -0.950 10.305 1.00 92.62 84 CYS A O 1
ATOM 658 N N . THR A 1 85 ? -6.140 -0.310 10.327 1.00 91.94 85 THR A N 1
ATOM 659 C CA . THR A 1 85 ? -5.915 -0.384 8.893 1.00 91.94 85 THR A CA 1
ATOM 660 C C . THR A 1 85 ? -5.262 -1.720 8.577 1.00 91.94 85 THR A C 1
ATOM 662 O O . THR A 1 85 ? -4.500 -2.267 9.378 1.00 91.94 85 THR A O 1
ATOM 665 N N . TYR A 1 86 ? -5.594 -2.281 7.422 1.00 88.69 86 TYR A N 1
ATOM 666 C CA . TYR A 1 86 ? -4.937 -3.483 6.934 1.00 88.69 86 TYR A CA 1
ATOM 667 C C . TYR A 1 86 ? -4.848 -3.474 5.418 1.00 88.69 86 TYR A C 1
ATOM 669 O O . TYR A 1 86 ? -5.739 -2.953 4.746 1.00 88.69 86 TYR A O 1
ATOM 677 N N . ARG A 1 87 ? -3.784 -4.058 4.871 1.00 84.94 87 ARG A N 1
ATOM 678 C CA . ARG A 1 87 ? -3.637 -4.288 3.437 1.00 84.94 87 ARG A CA 1
ATOM 679 C C . ARG A 1 87 ? -3.945 -5.734 3.105 1.00 84.94 87 ARG A C 1
ATOM 681 O O . ARG A 1 87 ? -3.480 -6.656 3.770 1.00 84.94 87 ARG A O 1
ATOM 688 N N . GLN A 1 88 ? -4.741 -5.923 2.065 1.00 84.06 88 GLN A N 1
ATOM 689 C CA . GLN A 1 88 ? -5.049 -7.232 1.511 1.00 84.06 88 GLN A CA 1
ATOM 690 C C . GLN A 1 88 ? -5.135 -7.104 -0.006 1.00 84.06 88 GLN A C 1
ATOM 692 O O . GLN A 1 88 ? -5.783 -6.191 -0.519 1.00 84.06 88 GLN A O 1
ATOM 697 N N . ASN A 1 89 ? -4.464 -8.007 -0.721 1.00 78.38 89 ASN A N 1
ATOM 698 C CA . ASN A 1 89 ? -4.420 -8.031 -2.185 1.00 78.38 89 ASN A CA 1
ATOM 699 C C . ASN A 1 89 ? -4.043 -6.658 -2.787 1.00 78.38 89 ASN A C 1
ATOM 701 O O . ASN A 1 89 ? -4.714 -6.156 -3.682 1.00 78.38 89 ASN A O 1
ATOM 705 N N . GLY A 1 90 ? -3.023 -5.990 -2.234 1.00 74.31 90 GLY A N 1
ATOM 706 C CA . GLY A 1 90 ? -2.525 -4.702 -2.744 1.00 74.31 90 GLY A CA 1
ATOM 707 C C . GLY A 1 90 ? -3.421 -3.478 -2.493 1.00 74.31 90 GLY A C 1
ATOM 708 O O . GLY A 1 90 ? -3.189 -2.422 -3.085 1.00 74.31 90 GLY A O 1
ATOM 709 N N . ARG A 1 91 ? -4.445 -3.587 -1.636 1.00 83.94 91 ARG A N 1
ATOM 710 C CA . ARG A 1 91 ? -5.344 -2.479 -1.271 1.00 83.94 91 ARG A CA 1
ATOM 711 C C . ARG A 1 91 ? -5.447 -2.320 0.246 1.00 83.94 91 ARG A C 1
ATOM 713 O O . ARG A 1 91 ? -5.530 -3.321 0.954 1.00 83.94 91 ARG A O 1
ATOM 720 N N . SER A 1 92 ? -5.506 -1.075 0.731 1.00 90.75 92 SER A N 1
ATOM 721 C CA . SER A 1 92 ? -5.822 -0.775 2.134 1.00 90.75 92 SER A CA 1
ATOM 722 C C . SER A 1 92 ? -7.322 -0.817 2.417 1.00 90.75 92 SER A C 1
ATOM 724 O O . SER A 1 92 ? -8.150 -0.368 1.619 1.00 90.75 92 SER A O 1
ATOM 726 N N . TYR A 1 93 ? -7.642 -1.270 3.622 1.00 93.88 93 TYR A N 1
ATOM 727 C CA . TYR A 1 93 ? -8.971 -1.332 4.208 1.00 93.88 93 TYR A CA 1
ATOM 728 C C . TYR A 1 93 ? -8.934 -0.824 5.649 1.00 93.88 93 TYR A C 1
ATOM 730 O O . TYR A 1 93 ? -7.881 -0.793 6.289 1.00 93.88 93 TYR A O 1
ATOM 738 N N . LEU A 1 94 ? -10.102 -0.441 6.158 1.00 95.94 94 LEU A N 1
ATOM 739 C CA . LEU A 1 94 ? -10.314 -0.073 7.551 1.00 95.94 94 LEU A CA 1
ATOM 740 C C . LEU A 1 94 ? -11.256 -1.095 8.186 1.00 95.94 94 LEU A C 1
ATOM 742 O O . LEU A 1 94 ? -12.270 -1.455 7.590 1.00 95.94 94 LEU A O 1
ATOM 746 N N . GLY A 1 95 ? -10.953 -1.551 9.394 1.00 94.69 95 GLY A N 1
ATOM 747 C CA . GLY A 1 95 ? -11.798 -2.511 10.093 1.00 94.69 95 GLY A CA 1
ATOM 748 C C . GLY A 1 95 ? -11.768 -2.361 11.604 1.00 94.69 95 GLY A C 1
ATOM 749 O O . GLY A 1 95 ? -10.925 -1.663 12.169 1.00 94.69 95 GLY A O 1
ATOM 750 N N . ILE A 1 96 ? -12.718 -3.031 12.248 1.00 93.88 96 ILE A N 1
ATOM 751 C CA . ILE A 1 96 ? -12.832 -3.148 13.697 1.00 93.88 96 ILE A CA 1
ATOM 752 C C . ILE A 1 96 ? -12.683 -4.614 14.083 1.00 93.88 96 ILE A C 1
ATOM 754 O O . ILE A 1 96 ? -13.451 -5.464 13.635 1.00 93.88 96 ILE A O 1
ATOM 758 N N . LEU A 1 97 ? -11.723 -4.899 14.953 1.00 90.62 97 LEU A N 1
ATOM 759 C CA . LEU A 1 97 ? -11.538 -6.200 15.576 1.00 90.62 97 LEU A CA 1
ATOM 760 C C . LEU A 1 97 ? -12.147 -6.193 16.986 1.00 90.62 97 LEU A C 1
ATOM 762 O O . LEU A 1 97 ? -11.762 -5.388 17.839 1.00 90.62 97 LEU A O 1
ATOM 766 N N . ASP A 1 98 ? -13.079 -7.114 17.226 1.00 88.75 98 ASP A N 1
ATOM 767 C CA . ASP A 1 98 ? -13.569 -7.478 18.557 1.00 88.75 98 ASP A CA 1
ATOM 768 C C . ASP A 1 98 ? -12.819 -8.734 19.026 1.00 88.75 98 ASP A C 1
ATOM 770 O O . ASP A 1 98 ? -13.098 -9.843 18.562 1.00 88.75 98 ASP A O 1
ATOM 774 N N . ASP A 1 99 ? -11.856 -8.562 19.942 1.00 77.94 99 ASP A N 1
ATOM 775 C CA . ASP A 1 99 ? -11.052 -9.677 20.466 1.00 77.94 99 ASP A CA 1
ATOM 776 C C . ASP A 1 99 ? -11.863 -10.657 21.320 1.00 77.94 99 ASP A C 1
ATOM 778 O O . ASP A 1 99 ? -11.548 -11.846 21.368 1.00 77.94 99 ASP A O 1
ATOM 782 N N . VAL A 1 100 ? -12.928 -10.171 21.962 1.00 78.38 100 VAL A N 1
ATOM 783 C CA . VAL A 1 100 ? -13.732 -10.960 22.898 1.00 78.38 100 VAL A CA 1
ATOM 784 C C . VAL A 1 100 ? -14.663 -11.885 22.128 1.00 78.38 100 VAL A C 1
ATOM 786 O O . VAL A 1 100 ? -14.873 -13.030 22.525 1.00 78.38 100 VAL A O 1
ATOM 789 N N . GLN A 1 101 ? -15.228 -11.391 21.025 1.00 79.12 101 GLN A N 1
ATOM 790 C CA . GLN A 1 101 ? -16.076 -12.180 20.131 1.00 79.12 101 GLN A CA 1
ATOM 791 C C . GLN A 1 101 ? -15.286 -12.917 19.043 1.00 79.12 101 GLN A C 1
ATOM 793 O O . GLN A 1 101 ? -15.868 -13.739 18.337 1.00 79.12 101 GLN A O 1
ATOM 798 N N . GLY A 1 102 ? -13.998 -12.608 18.863 1.00 81.75 102 GLY A N 1
ATOM 799 C CA . GLY A 1 102 ? -13.189 -13.140 17.763 1.00 81.75 102 GLY A CA 1
ATOM 800 C C . GLY A 1 102 ? -13.744 -12.758 16.388 1.00 81.75 102 GLY A C 1
ATOM 801 O O . GLY A 1 102 ? -13.685 -13.554 15.454 1.00 81.75 102 GLY A O 1
ATOM 802 N N . SER A 1 103 ? -14.349 -11.572 16.278 1.00 88.31 103 SER A N 1
ATOM 803 C CA . SER A 1 103 ? -15.057 -11.112 15.078 1.00 88.31 103 SER A CA 1
ATOM 804 C C . SER A 1 103 ? -14.380 -9.886 14.476 1.00 88.31 103 SER A C 1
ATOM 806 O O . SER A 1 103 ? -13.884 -9.023 15.200 1.00 88.31 103 SER A O 1
ATOM 808 N N . PHE A 1 104 ? -14.382 -9.800 13.146 1.00 91.38 104 PHE A N 1
ATOM 809 C CA . PHE A 1 104 ? -13.795 -8.693 12.399 1.00 91.38 104 PHE A CA 1
ATOM 810 C C . PHE A 1 104 ? -14.849 -8.039 11.507 1.00 91.38 104 PHE A C 1
ATOM 812 O O . PHE A 1 104 ? -15.537 -8.723 10.748 1.00 91.38 104 PHE A O 1
ATOM 819 N N . TYR A 1 105 ? -14.967 -6.719 11.597 1.00 93.88 105 TYR A N 1
ATOM 820 C CA . TYR A 1 105 ? -15.979 -5.930 10.903 1.00 93.88 105 TYR A CA 1
ATOM 821 C C . TYR A 1 105 ? -15.300 -4.956 9.941 1.00 93.88 105 TYR A C 1
ATOM 823 O O . TYR A 1 105 ? -14.482 -4.137 10.355 1.00 93.88 105 TYR A O 1
ATOM 831 N N . LEU A 1 106 ? -15.643 -5.030 8.655 1.00 95.19 106 LEU A N 1
ATOM 832 C CA . LEU A 1 106 ? -15.168 -4.083 7.647 1.00 95.19 106 LEU A CA 1
ATOM 833 C C . LEU A 1 106 ? -15.879 -2.732 7.818 1.00 95.19 106 LEU A C 1
ATOM 835 O O . LEU A 1 106 ? -17.109 -2.671 7.842 1.00 95.19 106 LEU A O 1
ATOM 839 N N . LEU A 1 107 ? -15.107 -1.647 7.877 1.00 96.19 107 LEU A N 1
ATOM 840 C CA . LEU A 1 107 ? -15.623 -0.284 7.807 1.00 96.19 107 LEU A CA 1
ATOM 841 C C . LEU A 1 107 ? -15.551 0.201 6.359 1.00 96.19 107 LEU A C 1
ATOM 843 O O . LEU A 1 107 ? -14.489 0.589 5.875 1.00 96.19 107 LEU A O 1
ATOM 847 N N . ASP A 1 108 ? -16.692 0.164 5.671 1.00 94.25 108 ASP A N 1
ATOM 848 C CA . ASP A 1 108 ? -16.786 0.563 4.267 1.00 94.25 108 ASP A CA 1
ATOM 849 C C . ASP A 1 108 ? -16.582 2.079 4.112 1.00 94.25 108 ASP A C 1
ATOM 851 O O . ASP A 1 108 ? -17.439 2.886 4.486 1.00 94.25 108 ASP A O 1
ATOM 855 N N . ILE A 1 109 ? -15.409 2.464 3.602 1.00 96.31 109 ILE A N 1
ATOM 856 C CA . ILE A 1 109 ? -15.039 3.849 3.309 1.00 96.31 109 ILE A CA 1
ATOM 857 C C . ILE A 1 109 ? -14.431 3.967 1.900 1.00 96.31 109 ILE A C 1
ATOM 859 O O . ILE A 1 109 ? -13.836 3.010 1.400 1.00 96.31 109 ILE A O 1
ATOM 863 N N . PRO A 1 110 ? -14.501 5.148 1.252 1.00 94.38 110 PRO A N 1
ATOM 864 C CA . PRO A 1 110 ? -14.034 5.320 -0.128 1.00 94.38 110 PRO A CA 1
ATOM 865 C C . PRO A 1 110 ? -12.514 5.252 -0.331 1.00 94.38 110 PRO A C 1
ATOM 867 O O . PRO A 1 110 ? -12.059 5.212 -1.477 1.00 94.38 110 PRO A O 1
ATOM 870 N N . PHE A 1 111 ? -11.717 5.306 0.738 1.00 95.25 111 PHE A N 1
ATOM 871 C CA . PHE A 1 111 ? -10.264 5.221 0.625 1.00 95.25 111 PHE A CA 1
ATOM 872 C C . PHE A 1 111 ? -9.819 3.812 0.225 1.00 95.25 111 PHE A C 1
ATOM 874 O O . PHE A 1 111 ? -10.363 2.801 0.667 1.00 95.25 111 PHE A O 1
ATOM 881 N N . THR A 1 112 ? -8.828 3.761 -0.658 1.00 92.31 112 THR A N 1
ATOM 882 C CA . THR A 1 112 ? -8.207 2.516 -1.140 1.00 92.31 112 THR A CA 1
ATOM 883 C C . THR A 1 112 ? -6.730 2.448 -0.784 1.00 92.31 112 THR A C 1
ATOM 885 O O . THR A 1 112 ? -6.127 1.382 -0.867 1.00 92.31 112 THR A O 1
ATOM 888 N N . ASP A 1 113 ? -6.168 3.578 -0.372 1.00 90.62 113 ASP A N 1
ATOM 889 C CA . ASP A 1 113 ? -4.869 3.680 0.257 1.00 90.62 113 ASP A CA 1
ATOM 890 C C . ASP A 1 113 ? -5.049 4.444 1.567 1.00 90.62 113 ASP A C 1
ATOM 892 O O . ASP A 1 113 ? -5.653 5.518 1.585 1.00 90.62 113 ASP A O 1
ATOM 896 N N . ILE A 1 114 ? -4.646 3.830 2.674 1.00 92.94 114 ILE A N 1
ATOM 897 C CA . ILE A 1 114 ? -4.915 4.339 4.020 1.00 92.94 114 ILE A CA 1
ATOM 898 C C . ILE A 1 114 ? -3.615 4.335 4.787 1.00 92.94 114 ILE A C 1
ATOM 900 O O . ILE A 1 114 ? -2.905 3.325 4.820 1.00 92.94 114 ILE A O 1
ATOM 904 N N . GLU A 1 115 ? -3.363 5.465 5.425 1.00 87.69 115 GLU A N 1
ATOM 905 C CA . GLU A 1 115 ? -2.146 5.727 6.146 1.00 87.69 115 GLU A CA 1
ATOM 906 C C . GLU A 1 115 ? -2.382 5.681 7.653 1.00 87.69 115 GLU A C 1
ATOM 908 O O . GLU A 1 115 ? -2.475 4.600 8.239 1.00 87.69 115 GLU A O 1
ATOM 913 N N . ASN A 1 116 ? -2.452 6.847 8.286 1.00 91.75 116 ASN A N 1
ATOM 914 C CA . ASN A 1 116 ? -2.611 6.970 9.719 1.00 91.75 116 ASN A CA 1
ATOM 915 C C . ASN A 1 116 ? -4.081 7.020 10.108 1.00 91.75 116 ASN A C 1
ATOM 917 O O . ASN A 1 116 ? -4.918 7.612 9.419 1.00 91.75 116 ASN A O 1
ATOM 921 N N . ILE A 1 117 ? -4.383 6.448 11.268 1.00 94.31 117 ILE A N 1
ATOM 922 C CA . ILE A 1 117 ? -5.678 6.626 11.913 1.00 94.31 117 ILE A CA 1
ATOM 923 C C . ILE A 1 117 ? -5.514 7.185 13.316 1.00 94.31 117 ILE A C 1
ATOM 925 O O . ILE A 1 117 ? -4.482 7.021 13.958 1.00 94.31 117 ILE A O 1
ATOM 929 N N . THR A 1 118 ? -6.551 7.840 13.812 1.00 94.94 118 THR A N 1
ATOM 930 C CA . THR A 1 118 ? -6.701 8.163 15.230 1.00 94.94 118 THR A CA 1
ATOM 931 C C . THR A 1 118 ? -8.183 8.209 15.581 1.00 94.94 118 THR A C 1
ATOM 933 O O . THR A 1 118 ? -9.038 8.258 14.692 1.00 94.94 118 THR A O 1
ATOM 936 N N . SER A 1 119 ? -8.522 8.173 16.865 1.00 93.94 119 SER A N 1
ATOM 937 C CA . SER A 1 119 ? -9.911 8.179 17.319 1.00 93.94 119 SER A CA 1
ATOM 938 C C . SER A 1 119 ? -10.182 9.310 18.296 1.00 93.94 119 SER A C 1
ATOM 940 O O . SER A 1 119 ? -9.329 9.700 19.090 1.00 93.94 119 SER A O 1
ATOM 942 N N . TRP A 1 120 ? -11.405 9.830 18.246 1.00 91.50 120 TRP A N 1
ATOM 943 C CA . TRP A 1 120 ? -11.923 10.730 19.267 1.00 91.50 120 TRP A CA 1
ATOM 944 C C . TRP A 1 120 ? -13.435 10.559 19.391 1.00 91.50 120 TRP A C 1
ATOM 946 O O . TRP A 1 120 ? -14.183 10.757 18.428 1.00 91.50 120 TRP A O 1
ATOM 956 N N . ASN A 1 121 ? -13.906 10.223 20.593 1.00 88.19 121 ASN A N 1
ATOM 957 C CA . ASN A 1 121 ? -15.310 9.917 20.881 1.00 88.19 121 ASN A CA 1
ATOM 958 C C . ASN A 1 121 ? -15.875 8.806 19.969 1.00 88.19 121 ASN A C 1
ATOM 960 O O . ASN A 1 121 ? -15.478 7.643 20.072 1.00 88.19 121 ASN A O 1
ATOM 964 N N . ASN A 1 122 ? -16.820 9.158 19.093 1.00 91.00 122 ASN A N 1
ATOM 965 C CA . ASN A 1 122 ? -17.486 8.252 18.150 1.00 91.00 122 ASN A CA 1
ATOM 966 C C . ASN A 1 122 ? -16.965 8.420 16.717 1.00 91.00 122 ASN A C 1
ATOM 968 O O . ASN A 1 122 ? -17.628 8.011 15.765 1.00 91.00 122 ASN A O 1
ATOM 972 N N . TYR A 1 123 ? -15.799 9.046 16.562 1.00 95.56 123 TYR A N 1
ATOM 973 C CA . TYR A 1 123 ? -15.200 9.307 15.265 1.00 95.56 123 TYR A CA 1
ATOM 974 C C . TYR A 1 123 ? -13.832 8.651 15.143 1.00 95.56 123 TYR A C 1
ATOM 976 O O . TYR A 1 123 ? -13.037 8.676 16.086 1.00 95.56 123 TYR A O 1
ATOM 984 N N . LEU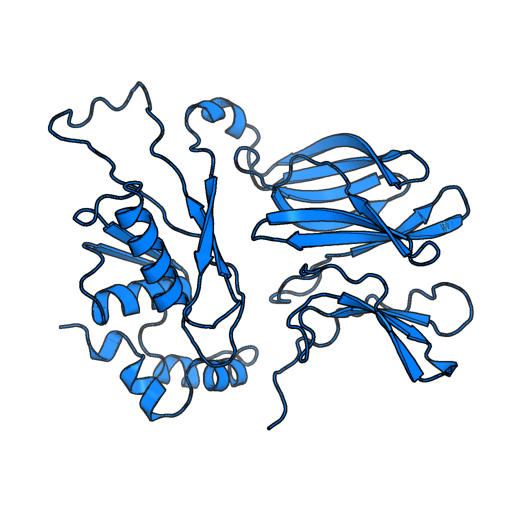 A 1 124 ? -13.555 8.136 13.949 1.00 97.12 124 LEU A N 1
ATOM 985 C CA . LEU A 1 124 ? -12.200 7.881 13.480 1.00 97.12 124 LEU A CA 1
ATOM 986 C C . LEU A 1 124 ? -11.793 9.001 12.530 1.00 97.12 124 LEU A C 1
ATOM 988 O O . LEU A 1 124 ? -12.579 9.419 11.680 1.00 97.12 124 LEU A O 1
ATOM 992 N N . TYR A 1 125 ? -10.568 9.481 12.678 1.00 97.50 125 TYR A N 1
ATOM 993 C CA . TYR A 1 125 ? -9.919 10.330 11.694 1.00 97.50 125 TYR A CA 1
ATOM 994 C C . TYR A 1 125 ? -8.930 9.471 10.929 1.00 97.50 125 TYR A C 1
ATOM 996 O O . TYR A 1 125 ? -8.128 8.766 11.537 1.00 97.50 125 TYR A O 1
ATOM 1004 N N . VAL A 1 126 ? -9.041 9.497 9.608 1.00 97.56 126 VAL A N 1
ATOM 1005 C CA . VAL A 1 126 ? -8.325 8.597 8.710 1.00 97.56 126 VAL A CA 1
ATOM 1006 C C . VAL A 1 126 ? -7.616 9.441 7.668 1.00 97.56 126 VAL A C 1
ATOM 1008 O O . VAL A 1 126 ? -8.261 10.213 6.958 1.00 97.56 126 VAL A O 1
ATOM 1011 N N . GLU A 1 127 ? -6.304 9.301 7.581 1.00 96.56 127 GLU A N 1
ATOM 1012 C CA . GLU A 1 127 ? -5.505 9.811 6.476 1.00 96.56 127 GLU A CA 1
ATOM 1013 C C . GLU A 1 127 ? -5.500 8.776 5.350 1.00 96.56 127 GLU A C 1
ATOM 1015 O O . GLU A 1 127 ? -5.258 7.590 5.582 1.00 96.56 127 GLU A O 1
ATOM 1020 N N . GLY A 1 128 ? -5.796 9.206 4.129 1.00 94.81 128 GLY A N 1
ATOM 1021 C CA . GLY A 1 128 ? -5.799 8.301 2.993 1.00 94.81 128 GLY A CA 1
ATOM 1022 C C . GLY A 1 128 ? -6.126 8.971 1.670 1.00 94.81 128 GLY A C 1
ATOM 1023 O O . GLY A 1 128 ? -6.367 10.178 1.578 1.00 94.81 128 GLY A O 1
ATOM 1024 N N . ALA A 1 129 ? -6.131 8.151 0.631 1.00 93.62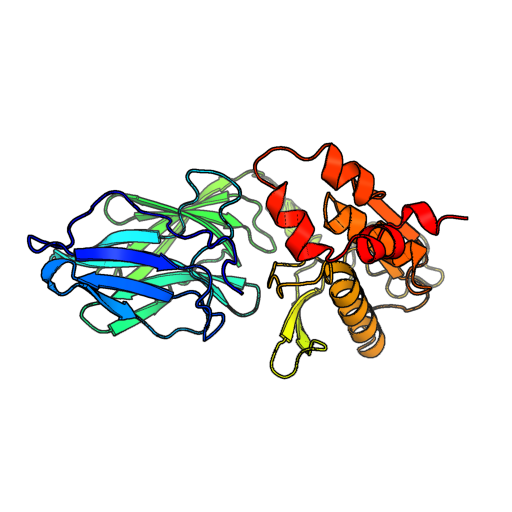 129 ALA A N 1
ATOM 1025 C CA . ALA A 1 129 ? -6.394 8.539 -0.741 1.00 93.62 129 ALA A CA 1
ATOM 1026 C C . ALA A 1 129 ? -7.195 7.453 -1.473 1.00 93.62 129 ALA A C 1
ATOM 1028 O O . ALA A 1 129 ? -7.422 6.337 -0.989 1.00 93.62 129 ALA A O 1
ATOM 1029 N N . SER A 1 130 ? -7.649 7.790 -2.674 1.00 91.31 130 SER A N 1
ATOM 1030 C CA . SER A 1 130 ? -8.230 6.837 -3.612 1.00 91.31 130 SER A CA 1
ATOM 1031 C C . SER A 1 130 ? -7.859 7.195 -5.049 1.00 91.31 130 SER A C 1
ATOM 1033 O O . SER A 1 130 ? -7.162 8.170 -5.314 1.00 91.31 130 SER A O 1
ATOM 1035 N N . ALA A 1 131 ? -8.363 6.422 -6.010 1.00 87.12 131 ALA A N 1
ATOM 1036 C CA . ALA A 1 131 ? -8.157 6.671 -7.437 1.00 87.12 131 ALA A CA 1
ATOM 1037 C C . ALA A 1 131 ? -8.524 8.093 -7.907 1.00 87.12 131 ALA A C 1
ATOM 1039 O O . ALA A 1 131 ? -8.002 8.560 -8.917 1.00 87.12 131 ALA A O 1
ATOM 1040 N N . VAL A 1 132 ? -9.469 8.745 -7.224 1.00 86.31 132 VAL A N 1
ATOM 1041 C CA . VAL A 1 132 ? -9.980 10.078 -7.589 1.00 86.31 132 VAL A CA 1
ATOM 1042 C C . VAL A 1 132 ? -9.873 11.088 -6.451 1.00 86.31 132 VAL A C 1
ATOM 1044 O O . VAL A 1 132 ? -9.919 12.290 -6.703 1.00 86.31 132 VAL A O 1
ATOM 1047 N N . GLN A 1 133 ? -9.715 10.607 -5.217 1.00 89.75 133 GLN A N 1
ATOM 1048 C CA . GLN A 1 133 ? -9.534 11.433 -4.036 1.00 89.75 133 GLN A CA 1
ATOM 1049 C C . GLN A 1 133 ? -8.031 11.540 -3.742 1.00 89.75 133 GLN A C 1
ATOM 1051 O O . GLN A 1 133 ? -7.393 10.517 -3.494 1.00 89.75 133 GLN A O 1
ATOM 1056 N N . PRO A 1 134 ? -7.439 12.741 -3.756 1.00 92.12 134 PRO A N 1
ATOM 1057 C CA . PRO A 1 134 ? -6.035 12.922 -3.408 1.00 92.12 134 PRO A CA 1
ATOM 1058 C C . PRO A 1 134 ? -5.830 12.663 -1.910 1.00 92.12 134 PRO A C 1
ATOM 1060 O O . PRO A 1 134 ? -6.807 12.535 -1.167 1.00 92.12 134 PRO A O 1
ATOM 1063 N N . SER A 1 135 ? -4.573 12.651 -1.454 1.00 93.88 135 SER A N 1
ATOM 1064 C CA . SER A 1 135 ? -4.268 12.529 -0.023 1.00 93.88 135 SER A CA 1
ATOM 1065 C C . SER A 1 135 ? -5.081 13.548 0.782 1.00 93.88 135 SER A C 1
ATOM 1067 O O . SER A 1 135 ? -5.082 14.752 0.481 1.00 93.88 135 SER A O 1
ATOM 1069 N N . SER A 1 136 ? -5.864 13.019 1.716 1.00 96.25 136 SER A N 1
ATOM 1070 C CA . SER A 1 136 ? -6.921 13.708 2.443 1.00 96.25 136 SER A CA 1
ATOM 1071 C C . SER A 1 136 ? -7.024 13.167 3.866 1.00 96.25 136 SER A C 1
ATOM 1073 O O . SER A 1 136 ? -6.699 12.014 4.135 1.00 96.25 136 SER A O 1
ATOM 1075 N N . VAL A 1 137 ? -7.581 13.981 4.760 1.00 97.19 137 VAL A N 1
ATOM 1076 C CA . VAL A 1 137 ? -8.018 13.547 6.088 1.00 97.19 137 VAL A CA 1
ATOM 1077 C C . VAL A 1 137 ? -9.538 13.460 6.081 1.00 97.19 137 VAL A C 1
ATOM 1079 O O . VAL A 1 137 ? -10.231 14.442 5.786 1.00 97.19 137 VAL A O 1
ATOM 1082 N N . ALA A 1 138 ? -10.064 12.287 6.412 1.00 97.31 138 ALA A N 1
ATOM 1083 C CA . ALA A 1 138 ? -11.486 12.023 6.546 1.00 97.31 138 ALA A CA 1
ATOM 1084 C C . ALA A 1 138 ? -11.881 11.858 8.012 1.00 97.31 138 ALA A C 1
ATOM 1086 O O . ALA A 1 138 ? -11.156 11.270 8.808 1.00 97.31 138 ALA A O 1
ATOM 1087 N N . LYS A 1 139 ? -13.070 12.346 8.350 1.00 97.75 139 LYS A N 1
ATOM 1088 C CA . LYS A 1 139 ? -13.773 12.081 9.599 1.00 97.75 139 LYS A CA 1
ATOM 1089 C C . LYS A 1 139 ? -14.847 11.031 9.328 1.00 97.75 139 LYS A C 1
ATOM 1091 O O . LYS A 1 139 ? -15.742 11.259 8.515 1.00 97.75 139 LYS A O 1
ATOM 1096 N N . VAL A 1 140 ? -14.752 9.903 10.018 1.00 98.06 140 VAL A N 1
ATOM 1097 C CA . VAL A 1 140 ? -15.631 8.739 9.884 1.00 98.06 140 VAL A CA 1
ATOM 1098 C C . VAL A 1 140 ? -16.461 8.618 11.154 1.00 98.06 140 VAL A C 1
ATOM 1100 O O . VAL A 1 140 ? -15.906 8.429 12.236 1.00 98.06 140 VAL A O 1
ATOM 1103 N N . MET A 1 141 ? -17.781 8.761 11.049 1.00 97.12 141 MET A N 1
ATOM 1104 C CA . MET A 1 141 ? -18.694 8.572 12.175 1.00 97.12 141 MET A CA 1
ATOM 1105 C C . MET A 1 141 ? -19.032 7.093 12.317 1.00 97.12 141 MET A C 1
ATOM 1107 O O . MET A 1 141 ? -19.540 6.478 11.378 1.00 97.12 141 MET A O 1
ATOM 1111 N N . LEU A 1 142 ? -18.776 6.538 13.498 1.00 95.56 142 LEU A N 1
ATOM 1112 C CA . LEU A 1 142 ? -19.087 5.149 13.805 1.00 95.56 142 LEU A CA 1
ATOM 1113 C C . LEU A 1 142 ? -20.483 5.028 14.430 1.00 95.56 142 LEU A C 1
ATOM 1115 O O . LEU A 1 142 ? -20.862 5.831 15.284 1.00 95.56 142 LEU A O 1
ATOM 1119 N N . GLY A 1 143 ? -21.224 3.997 14.032 1.00 91.44 143 GLY A N 1
ATOM 1120 C CA . GLY A 1 143 ? -22.518 3.615 14.603 1.00 91.44 143 GLY A CA 1
ATOM 1121 C C . GLY A 1 143 ? -22.568 2.135 14.950 1.00 91.44 143 GLY A C 1
ATOM 1122 O O . GLY A 1 143 ? -21.538 1.463 14.941 1.00 91.44 143 GLY A O 1
ATOM 1123 N N . GLY A 1 144 ? -23.759 1.648 15.320 1.00 85.00 144 GLY A N 1
ATOM 1124 C CA . GLY A 1 144 ? -23.985 0.229 15.618 1.00 85.00 144 GLY A CA 1
ATOM 1125 C C . GLY A 1 144 ? -23.003 -0.312 16.654 1.00 85.00 144 GLY A C 1
ATOM 1126 O O . GLY A 1 144 ? -22.294 -1.275 16.390 1.00 85.00 144 GLY A O 1
ATOM 1127 N N . HIS A 1 145 ? -22.892 0.364 17.803 1.00 89.25 145 HIS A N 1
ATOM 1128 C CA . HIS A 1 145 ? -21.892 0.063 18.837 1.00 89.25 145 HIS A CA 1
ATOM 1129 C C . HIS A 1 145 ? -20.433 0.174 18.371 1.00 89.25 145 HIS A C 1
ATOM 1131 O O . HIS A 1 145 ? -19.548 -0.493 18.906 1.00 89.25 145 HIS A O 1
ATOM 1137 N N . LYS A 1 146 ? -20.191 1.075 17.415 1.00 89.75 146 LYS A N 1
ATOM 1138 C CA . LYS A 1 146 ? -18.909 1.345 16.754 1.00 89.75 146 LYS A CA 1
ATOM 1139 C C . LYS A 1 146 ? -18.414 0.235 15.826 1.00 89.75 146 LYS A C 1
ATOM 1141 O O . LYS A 1 146 ? -17.209 0.097 15.641 1.00 89.75 146 LYS A O 1
ATOM 1146 N N . LEU A 1 147 ? -19.331 -0.531 15.238 1.00 92.44 147 LEU A N 1
ATOM 1147 C CA . LEU A 1 147 ? -19.016 -1.649 14.341 1.00 92.44 147 LEU A CA 1
ATOM 1148 C C . LEU A 1 147 ? -19.273 -1.338 12.861 1.00 92.44 147 LEU A C 1
ATOM 1150 O O . LEU A 1 147 ? -18.845 -2.102 12.002 1.00 92.44 147 LEU A O 1
ATOM 1154 N N . ASN A 1 148 ? -19.944 -0.228 12.545 1.00 94.06 148 ASN A N 1
ATOM 1155 C CA . ASN A 1 148 ? -20.191 0.191 11.166 1.00 94.06 148 ASN A CA 1
ATOM 1156 C C . ASN A 1 148 ? -19.995 1.698 10.971 1.00 94.06 148 ASN A C 1
ATOM 1158 O O . ASN A 1 148 ? -20.014 2.481 11.923 1.00 94.06 148 ASN A O 1
ATOM 1162 N N . VAL A 1 149 ? -19.846 2.103 9.711 1.00 97.12 149 VAL A N 1
ATOM 1163 C CA . VAL A 1 149 ? -19.791 3.511 9.305 1.00 97.12 149 VAL A CA 1
ATOM 1164 C C . VAL A 1 149 ? -21.213 4.049 9.151 1.00 97.12 149 VAL A C 1
ATOM 1166 O O . VAL A 1 149 ? -22.070 3.393 8.561 1.00 97.12 149 VAL A O 1
ATOM 1169 N N . VAL A 1 150 ? -21.465 5.237 9.699 1.00 96.62 150 VAL A N 1
ATOM 1170 C CA . VAL A 1 150 ? -22.728 5.980 9.533 1.00 96.62 150 VAL A CA 1
ATOM 1171 C C . VAL A 1 150 ? -22.542 7.180 8.615 1.00 96.62 150 VAL A C 1
ATOM 1173 O O . VAL A 1 150 ? -23.435 7.494 7.837 1.00 96.62 150 VAL A O 1
ATOM 1176 N N . ASP A 1 151 ? -21.394 7.850 8.704 1.00 97.25 151 ASP A N 1
ATOM 1177 C CA . ASP A 1 151 ? -21.066 8.999 7.862 1.00 97.25 151 ASP A CA 1
ATOM 1178 C C . ASP A 1 151 ? -19.568 9.043 7.562 1.00 97.25 151 ASP A C 1
ATOM 1180 O O . ASP A 1 151 ? -18.739 8.629 8.380 1.00 97.25 151 ASP A O 1
ATOM 1184 N N . PHE A 1 152 ? -19.231 9.579 6.394 1.00 97.19 152 PHE A N 1
ATOM 1185 C CA . PHE A 1 152 ? -17.866 9.780 5.931 1.00 97.19 152 PHE A CA 1
ATOM 1186 C C . PHE A 1 152 ? -17.745 11.183 5.343 1.00 97.19 152 PHE A C 1
ATOM 1188 O O . PHE A 1 152 ? -18.417 11.525 4.368 1.00 97.19 152 PHE A O 1
ATOM 1195 N N . LYS A 1 153 ? -16.840 11.991 5.899 1.00 96.75 153 LYS A N 1
ATOM 1196 C CA . LYS A 1 153 ? -16.639 13.370 5.456 1.00 96.75 153 LYS A CA 1
ATOM 1197 C C . LYS A 1 153 ? -15.165 13.721 5.349 1.00 96.75 153 LYS A C 1
ATOM 1199 O O . LYS A 1 153 ? -14.432 13.638 6.328 1.00 96.75 153 LYS A O 1
ATOM 1204 N N . ILE A 1 154 ? -14.748 14.223 4.190 1.00 95.69 154 ILE A N 1
ATOM 1205 C CA . ILE A 1 154 ? -13.427 14.838 4.029 1.00 95.69 154 ILE A CA 1
ATOM 1206 C C . ILE A 1 154 ? -13.383 16.144 4.833 1.00 95.69 154 ILE A C 1
ATOM 1208 O O . ILE A 1 154 ? -14.211 17.034 4.628 1.00 95.69 154 ILE A O 1
ATOM 1212 N N . VAL A 1 155 ? -12.433 16.250 5.765 1.00 96.19 155 VAL A N 1
ATOM 1213 C CA . VAL A 1 155 ? -12.202 17.458 6.579 1.00 96.19 155 VAL A CA 1
ATOM 1214 C C . VAL A 1 155 ? -11.010 18.271 6.085 1.00 96.19 155 VAL A C 1
ATOM 1216 O O . VAL A 1 155 ? -10.977 19.481 6.290 1.00 96.19 155 VAL A O 1
ATOM 1219 N N . TRP A 1 156 ? -10.067 17.628 5.395 1.00 96.06 156 TRP A N 1
ATOM 1220 C CA . TRP A 1 156 ? -8.957 18.285 4.714 1.00 96.06 156 TRP A CA 1
ATOM 1221 C C . TRP A 1 156 ? -8.549 17.490 3.472 1.00 96.06 156 TRP A C 1
ATOM 1223 O O . TRP A 1 156 ? -8.652 16.266 3.462 1.00 96.06 156 TRP A O 1
ATOM 1233 N N . SER A 1 157 ? -8.083 18.179 2.433 1.00 94.75 157 SER A N 1
ATOM 1234 C CA . SER A 1 157 ? -7.574 17.573 1.202 1.00 94.75 157 SER A CA 1
ATOM 1235 C C . SER A 1 157 ? -6.381 18.370 0.693 1.00 94.75 157 SER A C 1
ATOM 1237 O O . SER A 1 157 ? -6.424 19.603 0.676 1.00 94.75 157 SER A O 1
ATOM 1239 N N . SER A 1 158 ? -5.358 17.671 0.206 1.00 93.69 158 SER A N 1
ATOM 1240 C CA . SER A 1 158 ? -4.212 18.281 -0.481 1.00 93.69 158 SER A CA 1
ATOM 1241 C C . SER A 1 158 ? -4.601 18.994 -1.783 1.00 93.69 158 SER A C 1
ATOM 1243 O O . SER A 1 158 ? -3.868 19.856 -2.264 1.00 93.69 158 SER A O 1
ATOM 1245 N N . SER A 1 159 ? -5.772 18.679 -2.351 1.00 90.62 159 SER A N 1
ATOM 1246 C CA . SER A 1 159 ? -6.341 19.406 -3.486 1.00 90.62 159 SER A CA 1
ATOM 1247 C C . SER A 1 159 ? -7.865 19.468 -3.403 1.00 90.62 159 SER A C 1
ATOM 1249 O O . SER A 1 159 ? -8.554 18.448 -3.455 1.00 90.62 159 SER A O 1
ATOM 1251 N N . LEU A 1 160 ? -8.403 20.685 -3.317 1.00 81.50 160 LEU A N 1
ATOM 1252 C CA . LEU A 1 160 ? -9.850 20.938 -3.286 1.00 81.50 160 LEU A CA 1
ATOM 1253 C C . LEU A 1 160 ? -10.501 20.845 -4.676 1.00 81.50 160 LEU A C 1
ATOM 1255 O O . LEU A 1 160 ? -11.699 20.608 -4.789 1.00 81.50 160 LEU A O 1
ATOM 1259 N N . ASP A 1 161 ? -9.699 20.997 -5.730 1.00 85.50 161 ASP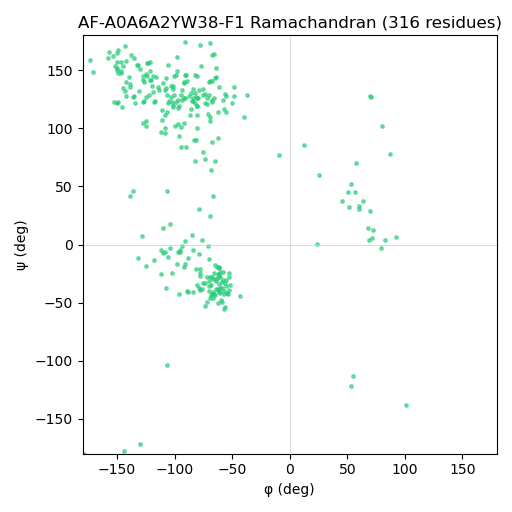 A N 1
ATOM 1260 C CA . ASP A 1 161 ? -10.168 21.131 -7.111 1.00 85.50 161 ASP A CA 1
ATOM 1261 C C . ASP A 1 161 ? -9.991 19.861 -7.950 1.00 85.50 161 ASP A C 1
ATOM 1263 O O . ASP A 1 161 ? -10.415 19.824 -9.105 1.00 85.50 161 ASP A O 1
ATOM 1267 N N . CYS A 1 162 ? -9.389 18.811 -7.386 1.00 82.88 162 CYS A N 1
ATOM 1268 C CA . CYS A 1 162 ? -9.107 17.552 -8.082 1.00 82.88 162 CYS A CA 1
ATOM 1269 C C . CYS A 1 162 ? -10.347 16.951 -8.768 1.00 82.88 162 CYS A C 1
ATOM 1271 O O . CYS A 1 162 ? -10.259 16.497 -9.909 1.00 82.88 162 CYS A O 1
ATOM 1273 N N . LEU A 1 163 ? -11.517 17.035 -8.126 1.00 82.69 163 LEU A N 1
ATOM 1274 C CA . LEU A 1 163 ? -12.771 16.479 -8.635 1.00 82.69 163 LEU A CA 1
ATOM 1275 C C . LEU A 1 163 ? -13.259 17.179 -9.913 1.00 82.69 163 LEU A C 1
ATOM 1277 O O . LEU A 1 163 ? -13.925 16.551 -10.735 1.00 82.69 163 LEU A O 1
ATOM 1281 N N . LYS A 1 164 ? -12.860 18.437 -10.162 1.00 86.62 164 LYS A N 1
ATOM 1282 C CA . LYS A 1 164 ? -13.150 19.135 -11.433 1.00 86.62 164 LYS A CA 1
ATOM 1283 C C . LYS A 1 164 ? -12.539 18.405 -12.636 1.00 86.62 164 LYS A C 1
ATOM 1285 O O . LYS A 1 164 ? -13.025 18.548 -13.757 1.00 86.62 164 LYS A O 1
ATOM 1290 N N . TYR A 1 165 ? -11.491 17.614 -12.403 1.00 85.94 165 TYR A N 1
ATOM 1291 C CA . TYR A 1 165 ? -10.747 16.882 -13.423 1.00 85.94 165 TYR A CA 1
ATOM 1292 C C . TYR A 1 165 ? -10.964 15.366 -13.356 1.00 85.94 165 TYR A C 1
ATOM 1294 O O . TYR A 1 165 ? -10.249 14.622 -14.025 1.00 85.94 165 TYR A O 1
ATOM 1302 N N . GLU A 1 166 ? -11.970 14.879 -12.623 1.00 85.56 166 GLU A N 1
ATOM 1303 C CA . GLU A 1 166 ? -12.228 13.438 -12.475 1.00 85.56 166 GLU A CA 1
ATOM 1304 C C . GLU A 1 166 ? -12.407 12.726 -13.834 1.00 85.56 166 GLU A C 1
ATOM 1306 O O . GLU A 1 166 ? -11.947 11.598 -14.062 1.00 85.56 166 GLU A O 1
ATOM 1311 N N . SER A 1 167 ? -13.017 13.413 -14.802 1.00 86.06 167 SER A N 1
ATOM 1312 C CA . SER A 1 167 ? -13.183 12.907 -16.167 1.00 86.06 167 SER A CA 1
ATOM 1313 C C . SER A 1 167 ? -11.850 12.633 -16.880 1.00 86.06 167 SER A C 1
ATOM 1315 O O . SER A 1 167 ? -11.819 11.796 -17.780 1.00 86.06 167 SER A O 1
ATOM 1317 N N . TYR A 1 168 ? -10.742 13.227 -16.431 1.00 83.75 168 TYR A N 1
ATOM 1318 C CA . TYR A 1 168 ? -9.391 13.021 -16.960 1.00 83.75 168 TYR A CA 1
ATOM 1319 C C . TYR A 1 168 ? -8.625 11.904 -16.237 1.00 83.75 168 TYR A C 1
ATOM 1321 O O . TYR A 1 168 ? -7.679 11.359 -16.804 1.00 83.75 168 TYR A O 1
ATOM 1329 N N . PHE A 1 169 ? -9.031 11.512 -15.025 1.00 85.62 169 PHE A N 1
ATOM 1330 C CA . PHE A 1 169 ? -8.329 10.481 -14.255 1.00 85.62 169 PHE A CA 1
ATOM 1331 C C . PHE A 1 169 ? -8.574 9.083 -14.820 1.00 85.62 169 PHE A C 1
ATOM 1333 O O . PHE A 1 169 ? -9.717 8.619 -14.893 1.00 85.62 169 PHE A O 1
ATOM 1340 N N . SER A 1 170 ? -7.499 8.390 -15.198 1.00 85.69 170 SER A N 1
ATOM 1341 C CA . SER A 1 170 ? -7.551 6.947 -15.422 1.00 85.69 170 SER A CA 1
ATOM 1342 C C . SER A 1 170 ? -7.842 6.252 -14.098 1.00 85.69 170 SER A C 1
ATOM 1344 O O . SER A 1 170 ? -7.126 6.466 -13.123 1.00 85.69 170 SER A O 1
ATOM 1346 N N . ARG A 1 171 ? -8.877 5.412 -14.061 1.00 86.31 171 ARG A N 1
ATOM 1347 C CA . ARG A 1 171 ? -9.179 4.611 -12.872 1.00 86.31 171 ARG A CA 1
ATOM 1348 C C . ARG A 1 171 ? -8.284 3.367 -12.880 1.00 86.31 171 ARG A C 1
ATOM 1350 O O . ARG A 1 171 ? -8.209 2.733 -13.929 1.00 86.31 171 ARG A O 1
ATOM 1357 N N . PRO A 1 172 ? -7.591 3.053 -11.775 1.00 85.88 172 PRO A N 1
ATOM 1358 C CA . PRO A 1 172 ? -6.736 1.885 -11.707 1.00 85.88 172 PRO A CA 1
ATOM 1359 C C . PRO A 1 172 ? -7.563 0.602 -11.726 1.00 85.88 172 PRO A C 1
ATOM 1361 O O . PRO A 1 172 ? -8.596 0.504 -11.063 1.00 85.88 172 PRO A O 1
ATOM 1364 N N . GLU A 1 173 ? -7.060 -0.390 -12.440 1.00 84.25 173 GLU A N 1
ATOM 1365 C CA . GLU A 1 173 ? -7.466 -1.784 -12.349 1.00 84.25 173 GLU A CA 1
ATOM 1366 C C . GLU A 1 173 ? -6.404 -2.521 -11.537 1.00 84.25 173 GLU A C 1
ATOM 1368 O O . GLU A 1 173 ? -5.226 -2.498 -11.894 1.00 84.25 173 GLU A O 1
ATOM 1373 N N . LEU A 1 174 ? -6.807 -3.159 -10.440 1.00 80.75 174 LEU A N 1
ATOM 1374 C CA . LEU A 1 174 ? -5.919 -4.062 -9.720 1.00 80.75 174 LEU A CA 1
ATOM 1375 C C . LEU A 1 174 ? -5.713 -5.319 -10.574 1.00 80.7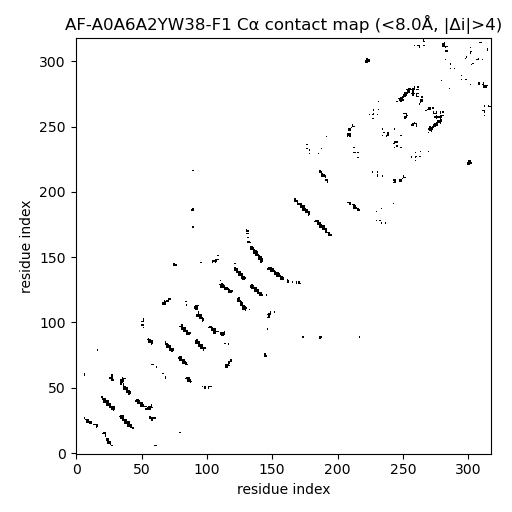5 174 LEU A C 1
ATOM 1377 O O . LEU A 1 174 ? -6.677 -5.921 -11.048 1.00 80.75 174 LEU A O 1
ATOM 1381 N N . ILE A 1 175 ? -4.457 -5.686 -10.776 1.00 77.50 175 ILE A N 1
ATOM 1382 C CA . ILE A 1 175 ? -4.026 -6.858 -11.535 1.00 77.50 175 ILE A CA 1
ATOM 1383 C C . ILE A 1 175 ? -3.078 -7.680 -10.660 1.00 77.50 175 ILE A C 1
ATOM 1385 O O . ILE A 1 175 ? -2.332 -7.129 -9.849 1.00 77.50 175 ILE A O 1
ATOM 1389 N N . GLU A 1 176 ? -3.147 -8.995 -10.809 1.00 78.25 176 GLU A N 1
ATOM 1390 C CA . GLU A 1 176 ? -2.433 -9.976 -9.995 1.00 78.25 176 GLU A CA 1
ATOM 1391 C C . GLU A 1 176 ? -1.649 -10.914 -10.913 1.00 78.25 176 GLU A C 1
ATOM 1393 O O . GLU A 1 176 ? -2.156 -11.315 -11.963 1.00 78.25 176 GLU A O 1
ATOM 1398 N N . PHE A 1 177 ? -0.425 -11.261 -10.515 1.00 71.19 177 PHE A N 1
ATOM 1399 C CA . PHE A 1 177 ? 0.460 -12.132 -11.286 1.00 71.19 177 PHE A CA 1
ATOM 1400 C C . PHE A 1 177 ? 1.200 -13.099 -10.370 1.00 71.19 177 PHE A C 1
ATOM 1402 O O . PHE A 1 177 ? 1.603 -12.698 -9.279 1.00 71.19 177 PHE A O 1
ATOM 1409 N N . PRO A 1 178 ? 1.445 -14.343 -10.800 1.00 70.88 178 PRO A N 1
ATOM 1410 C CA . PRO A 1 178 ? 2.319 -15.241 -10.060 1.00 70.88 178 PRO A CA 1
ATOM 1411 C C . PRO A 1 178 ? 3.756 -14.703 -10.053 1.00 70.88 178 PRO A C 1
ATOM 1413 O O . PRO A 1 178 ? 4.221 -14.140 -11.047 1.00 70.88 178 PRO A O 1
ATOM 1416 N N . THR A 1 179 ? 4.467 -14.883 -8.942 1.00 68.06 179 THR A N 1
ATOM 1417 C CA . THR A 1 179 ? 5.916 -14.643 -8.892 1.00 68.06 179 THR A CA 1
ATOM 1418 C C . THR A 1 179 ? 6.682 -15.926 -9.216 1.00 68.06 179 THR A C 1
ATOM 1420 O O . THR A 1 179 ? 6.102 -17.005 -9.351 1.00 68.06 179 THR A O 1
ATOM 1423 N N . GLU A 1 180 ? 8.007 -15.829 -9.330 1.00 65.81 180 GLU A N 1
ATOM 1424 C CA . GLU A 1 180 ? 8.869 -17.010 -9.475 1.00 65.81 180 GLU A CA 1
ATOM 1425 C C . GLU A 1 180 ? 8.851 -17.910 -8.229 1.00 65.81 180 GLU A C 1
ATOM 1427 O O . GLU A 1 180 ? 9.215 -19.084 -8.306 1.00 65.81 180 GLU A O 1
ATOM 1432 N N . VAL A 1 181 ? 8.403 -17.383 -7.082 1.00 65.50 181 VAL A N 1
ATOM 1433 C CA . VAL A 1 181 ? 8.256 -18.142 -5.840 1.00 65.50 181 VAL A CA 1
ATOM 1434 C C . VAL A 1 181 ? 6.885 -18.830 -5.834 1.00 65.50 181 VAL A C 1
ATOM 1436 O O . VAL A 1 181 ? 5.856 -18.149 -5.781 1.00 65.50 181 VAL A O 1
ATOM 1439 N N . PRO A 1 182 ? 6.825 -20.176 -5.832 1.00 68.50 182 PRO A N 1
ATOM 1440 C CA . PRO A 1 182 ? 5.557 -20.895 -5.855 1.00 68.50 182 PRO A CA 1
ATOM 1441 C C . PRO A 1 182 ? 4.636 -20.498 -4.696 1.00 68.50 182 PRO A C 1
ATOM 1443 O O . PRO A 1 182 ? 5.034 -20.519 -3.531 1.00 68.50 182 PRO A O 1
ATOM 1446 N N . GLY A 1 183 ? 3.382 -20.174 -5.021 1.00 70.69 183 GLY A N 1
ATOM 1447 C CA . GLY A 1 183 ? 2.364 -19.785 -4.040 1.00 70.69 183 GLY A CA 1
ATOM 1448 C C . GLY A 1 183 ? 2.404 -18.316 -3.612 1.00 70.69 183 GLY A C 1
ATOM 1449 O O . GLY A 1 183 ? 1.617 -17.937 -2.747 1.00 70.69 183 GLY A O 1
ATOM 1450 N N . GLN A 1 184 ? 3.274 -17.490 -4.204 1.00 69.38 184 GLN A N 1
ATOM 1451 C CA . GLN A 1 184 ? 3.270 -16.041 -4.010 1.00 69.38 184 GLN A CA 1
ATOM 1452 C C . GLN A 1 184 ? 2.808 -15.320 -5.276 1.00 69.38 184 GLN A C 1
ATOM 1454 O O . GLN A 1 184 ? 3.221 -15.657 -6.385 1.00 69.38 184 GLN A O 1
ATOM 1459 N N . ASN A 1 185 ? 1.989 -14.287 -5.083 1.00 73.00 185 ASN A N 1
ATOM 1460 C CA . ASN A 1 185 ? 1.509 -13.422 -6.152 1.00 73.00 185 ASN A CA 1
ATOM 1461 C C . ASN A 1 185 ? 1.978 -11.983 -5.918 1.00 73.00 185 ASN A C 1
ATOM 1463 O O . ASN A 1 185 ? 2.066 -11.514 -4.781 1.00 73.00 185 ASN A O 1
ATOM 1467 N N . ALA A 1 186 ? 2.266 -11.288 -7.010 1.00 71.44 186 ALA A N 1
ATOM 1468 C CA . ALA A 1 186 ? 2.508 -9.859 -7.054 1.00 71.44 186 ALA A CA 1
ATOM 1469 C C . ALA A 1 186 ? 1.240 -9.120 -7.488 1.00 71.44 186 ALA A C 1
ATOM 1471 O O . ALA A 1 186 ? 0.447 -9.625 -8.284 1.00 71.44 186 ALA A O 1
ATOM 1472 N N . TYR A 1 187 ? 1.086 -7.894 -6.993 1.00 74.25 187 TYR A N 1
ATOM 1473 C CA . TYR A 1 187 ? -0.064 -7.038 -7.265 1.00 74.25 187 TYR A CA 1
ATOM 1474 C C . TYR A 1 187 ? 0.388 -5.729 -7.895 1.00 74.25 187 TYR A C 1
ATOM 1476 O O . TYR A 1 187 ? 1.398 -5.153 -7.491 1.00 74.25 187 TYR A O 1
ATOM 1484 N N . ALA A 1 188 ? -0.388 -5.239 -8.856 1.00 75.25 188 ALA A N 1
ATOM 1485 C CA . ALA A 1 188 ? -0.116 -3.991 -9.545 1.00 75.25 188 ALA A CA 1
ATOM 1486 C C . ALA A 1 188 ? -1.396 -3.217 -9.848 1.00 75.25 188 ALA A C 1
ATOM 1488 O O . ALA A 1 188 ? -2.479 -3.787 -9.967 1.00 75.25 188 ALA A O 1
ATOM 1489 N N . TYR A 1 189 ? -1.254 -1.910 -10.054 1.00 77.94 189 TYR A N 1
ATOM 1490 C CA . TYR A 1 189 ? -2.314 -1.078 -10.610 1.00 77.94 189 TYR A CA 1
ATOM 1491 C C . TYR A 1 189 ? -2.049 -0.798 -12.090 1.00 77.94 189 TYR A C 1
ATOM 1493 O O . TYR A 1 189 ? -1.057 -0.161 -12.448 1.00 77.94 189 TYR A O 1
ATOM 1501 N N . TYR A 1 190 ? -2.962 -1.246 -12.949 1.00 80.44 190 TYR A N 1
ATOM 1502 C CA . TYR A 1 190 ? -3.005 -0.898 -14.363 1.00 80.44 190 TYR A CA 1
ATOM 1503 C C . TYR A 1 190 ? -3.878 0.335 -14.586 1.00 80.44 190 TYR A C 1
ATOM 1505 O O . TYR A 1 190 ? -5.043 0.363 -14.203 1.00 80.44 190 TYR A O 1
ATOM 1513 N N . TYR A 1 191 ? -3.334 1.350 -15.251 1.00 83.12 191 TYR A N 1
ATOM 1514 C CA . TYR A 1 191 ? -4.065 2.568 -15.593 1.00 83.12 191 TYR A CA 1
ATOM 1515 C C . TYR A 1 191 ? -4.346 2.598 -17.108 1.00 83.12 191 TYR A C 1
ATOM 1517 O O . TYR A 1 191 ? -3.447 2.941 -17.886 1.00 83.12 191 TYR A O 1
ATOM 1525 N N . PRO A 1 192 ? -5.561 2.237 -17.569 1.00 83.44 192 PRO A N 1
ATOM 1526 C CA . PRO A 1 192 ? -5.893 2.254 -18.988 1.00 83.44 192 PRO A CA 1
ATOM 1527 C C . PRO A 1 192 ? -5.857 3.676 -19.578 1.00 83.44 192 PRO A C 1
ATOM 1529 O O . PRO A 1 192 ? -6.297 4.637 -18.944 1.00 83.44 192 PRO A O 1
ATOM 1532 N N . PRO A 1 193 ? -5.419 3.853 -20.839 1.00 81.12 193 PRO A N 1
ATOM 1533 C CA . PRO A 1 193 ? -5.442 5.161 -21.484 1.00 81.12 193 PRO A CA 1
ATOM 1534 C C . PRO A 1 193 ? -6.856 5.760 -21.510 1.00 81.12 193 PRO A C 1
ATOM 1536 O O . PRO A 1 193 ? -7.758 5.238 -22.171 1.00 81.12 193 PRO A O 1
ATOM 1539 N N . LYS A 1 194 ? -7.056 6.896 -20.834 1.00 79.25 194 LYS A N 1
ATOM 1540 C CA . LYS A 1 194 ? -8.337 7.610 -20.853 1.00 79.25 194 LYS A CA 1
ATOM 1541 C C . LYS A 1 194 ? -8.384 8.585 -22.026 1.00 79.25 194 LYS A C 1
ATOM 1543 O O . LYS A 1 194 ? -7.479 9.394 -22.223 1.00 79.25 194 LYS A O 1
ATOM 1548 N N . LYS A 1 195 ? -9.444 8.509 -22.836 1.00 66.69 195 LYS A N 1
ATOM 1549 C CA . LYS A 1 195 ? -9.635 9.402 -23.989 1.00 66.69 195 LYS A CA 1
ATOM 1550 C C . LYS A 1 195 ? -9.934 10.820 -23.501 1.00 66.69 195 LYS A C 1
ATOM 1552 O O . LYS A 1 195 ? -11.026 11.081 -23.009 1.00 66.69 195 LYS A O 1
ATOM 1557 N N . ILE A 1 196 ? -8.986 11.733 -23.688 1.00 64.06 196 ILE A N 1
ATOM 1558 C CA . ILE A 1 196 ? -9.167 13.157 -23.395 1.00 64.06 196 ILE A CA 1
ATOM 1559 C C . ILE A 1 196 ? -9.626 13.876 -24.679 1.00 64.06 196 ILE A C 1
ATOM 1561 O O . ILE A 1 196 ? -8.921 13.792 -25.688 1.00 64.06 196 ILE A O 1
ATOM 1565 N N . PRO A 1 197 ? -10.764 14.602 -24.683 1.00 57.69 197 PRO A N 1
ATOM 1566 C CA . PRO A 1 197 ? -11.327 15.207 -25.898 1.00 57.69 197 PRO A CA 1
ATOM 1567 C C . PRO A 1 197 ? -10.419 16.224 -26.610 1.00 57.69 197 PRO A C 1
ATOM 1569 O O . PRO A 1 197 ? -10.531 16.397 -27.822 1.00 57.69 197 PRO A O 1
ATOM 1572 N N . PHE A 1 198 ? -9.524 16.897 -25.877 1.00 48.16 198 PHE A N 1
ATOM 1573 C CA . PHE A 1 198 ? -8.760 18.046 -26.381 1.00 48.16 198 PHE A CA 1
ATOM 1574 C C . PHE A 1 198 ? -7.401 17.712 -27.014 1.00 48.16 198 PHE A C 1
ATOM 1576 O O . PHE A 1 198 ? -6.875 18.519 -27.780 1.00 48.16 198 PHE A O 1
ATOM 1583 N N . ILE A 1 199 ? -6.836 16.522 -26.784 1.00 45.97 199 ILE A N 1
ATOM 1584 C CA . ILE A 1 199 ? -5.543 16.151 -27.378 1.00 45.97 199 ILE A CA 1
ATOM 1585 C C . ILE A 1 199 ? -5.791 15.482 -28.737 1.00 45.97 199 ILE A C 1
ATOM 1587 O O . ILE A 1 199 ? -5.806 14.263 -28.880 1.00 45.97 199 ILE A O 1
ATOM 1591 N N . LYS A 1 200 ? -5.960 16.311 -29.774 1.00 38.88 200 LYS A N 1
ATOM 1592 C CA . LYS A 1 200 ? -5.850 15.919 -31.194 1.00 38.88 200 LYS A CA 1
ATOM 1593 C C . LYS A 1 200 ? -4.378 15.806 -31.645 1.00 38.88 200 LYS A C 1
ATOM 1595 O O . LYS A 1 200 ? -4.077 16.055 -32.809 1.00 38.88 200 LYS A O 1
ATOM 1600 N N . LEU A 1 201 ? -3.441 15.440 -30.766 1.00 38.09 201 LEU A N 1
ATOM 1601 C CA . LEU A 1 201 ? -2.062 15.198 -31.196 1.00 38.09 201 LEU A CA 1
ATOM 1602 C C . LEU A 1 201 ? -1.939 13.796 -31.814 1.00 38.09 201 LEU A C 1
ATOM 1604 O O . LEU A 1 201 ? -2.199 12.783 -31.172 1.00 38.09 201 LEU A O 1
ATOM 1608 N N . ALA A 1 202 ? -1.545 13.777 -33.089 1.00 35.88 202 ALA A N 1
ATOM 1609 C CA . ALA A 1 202 ? -1.073 12.624 -33.855 1.00 35.88 202 ALA A CA 1
ATOM 1610 C C . ALA A 1 202 ? -2.033 11.422 -33.963 1.00 35.88 202 ALA A C 1
ATOM 1612 O O . ALA A 1 202 ? -1.770 10.303 -33.526 1.00 35.88 202 ALA A O 1
ATOM 1613 N N . ARG A 1 203 ? -3.114 11.613 -34.724 1.00 36.06 203 ARG A N 1
ATOM 1614 C CA . ARG A 1 203 ? -3.996 10.543 -35.228 1.00 36.06 203 ARG A CA 1
ATOM 1615 C C . ARG A 1 203 ? -3.362 9.631 -36.302 1.00 36.06 203 ARG A C 1
ATOM 1617 O O . ARG A 1 203 ? -4.082 9.007 -37.075 1.00 36.06 203 ARG A O 1
ATOM 1624 N N . LYS A 1 204 ? -2.032 9.504 -36.351 1.00 34.28 204 LYS A N 1
ATOM 1625 C CA . LYS A 1 204 ? -1.344 8.470 -37.140 1.00 34.28 204 LYS A CA 1
ATOM 1626 C C . LYS A 1 204 ? -0.764 7.435 -36.170 1.00 34.28 204 LYS A C 1
ATOM 1628 O O . LYS A 1 204 ? 0.306 7.626 -35.618 1.00 34.28 204 LYS A O 1
ATOM 1633 N N . LYS A 1 205 ? -1.526 6.352 -35.959 1.00 37.34 205 LYS A N 1
ATOM 1634 C CA . LYS A 1 205 ? -1.180 5.149 -35.170 1.00 37.34 205 LYS A CA 1
ATOM 1635 C C . LYS A 1 205 ? -0.934 5.335 -33.659 1.00 37.34 205 LYS A C 1
ATOM 1637 O O . LYS A 1 205 ? -0.144 4.600 -33.080 1.00 37.34 205 LYS A O 1
ATOM 1642 N N . SER A 1 206 ? -1.688 6.201 -32.981 1.00 39.25 206 SER A N 1
ATOM 1643 C CA . SER A 1 206 ? -1.807 6.141 -31.512 1.00 39.25 206 SER A CA 1
ATOM 1644 C C . SER A 1 206 ? -2.678 4.944 -31.093 1.00 39.25 206 SER A C 1
ATOM 1646 O O . SER A 1 206 ? -3.851 5.077 -30.755 1.00 39.25 206 SER A O 1
ATOM 1648 N N . HIS A 1 207 ? -2.128 3.737 -31.203 1.00 38.22 207 HIS A N 1
ATOM 1649 C CA . HIS A 1 207 ? -2.578 2.618 -30.378 1.00 38.22 207 HIS A CA 1
ATOM 1650 C C . HIS A 1 207 ? -1.854 2.759 -29.029 1.00 38.22 207 HIS A C 1
ATOM 1652 O O . HIS A 1 207 ? -0.755 3.278 -29.005 1.00 38.22 207 HIS A O 1
ATOM 1658 N N . ARG A 1 208 ? -2.452 2.391 -27.899 1.00 39.97 208 ARG A N 1
ATOM 1659 C CA . ARG A 1 208 ? -1.832 2.127 -26.576 1.00 39.97 208 ARG A CA 1
ATOM 1660 C C . ARG A 1 208 ? -0.356 2.557 -26.359 1.00 39.97 208 ARG A C 1
ATOM 1662 O O . ARG A 1 208 ? 0.541 1.741 -26.513 1.00 39.97 208 ARG A O 1
ATOM 1669 N N . CYS A 1 209 ? -0.096 3.808 -25.973 1.00 33.31 209 CYS A N 1
ATOM 1670 C CA . CYS A 1 209 ? 1.076 4.105 -25.136 1.00 33.31 209 CYS A CA 1
ATOM 1671 C C . CYS A 1 209 ? 0.587 4.029 -23.687 1.00 33.31 209 CYS A C 1
ATOM 1673 O O . CYS A 1 209 ? -0.144 4.922 -23.253 1.00 33.31 209 CYS A O 1
ATOM 1675 N N . CYS A 1 210 ? 0.916 2.959 -22.965 1.00 36.62 210 CYS A N 1
ATOM 1676 C CA . CYS A 1 210 ? 0.658 2.890 -21.529 1.00 36.62 210 CYS A CA 1
ATOM 1677 C C . CYS A 1 210 ? 1.769 3.650 -20.814 1.00 36.62 210 CYS A C 1
ATOM 1679 O O . CYS A 1 210 ? 2.879 3.155 -20.653 1.00 36.62 210 CYS A O 1
ATOM 1681 N N . TRP A 1 211 ? 1.468 4.882 -20.419 1.00 34.88 211 TRP A N 1
ATOM 1682 C CA . TRP A 1 211 ? 2.295 5.601 -19.467 1.00 34.88 211 TRP A CA 1
ATOM 1683 C C . TRP A 1 211 ? 1.874 5.170 -18.061 1.00 34.88 211 TRP A C 1
ATOM 1685 O O . TRP A 1 211 ? 0.704 5.316 -17.709 1.00 34.88 211 TRP A O 1
ATOM 1695 N N . LYS A 1 212 ? 2.863 4.715 -17.277 1.00 34.69 212 LYS A N 1
ATOM 1696 C CA . LYS A 1 212 ? 2.826 4.471 -15.822 1.00 34.69 212 LYS A CA 1
ATOM 1697 C C . LYS A 1 212 ? 2.320 3.081 -15.375 1.00 34.69 212 LYS A C 1
ATOM 1699 O O . LYS A 1 212 ? 1.214 2.930 -14.874 1.00 34.69 212 LYS A O 1
ATOM 1704 N N . PHE A 1 213 ? 3.197 2.084 -15.494 1.00 35.59 213 PHE A N 1
ATOM 1705 C CA . PHE A 1 213 ? 3.367 1.027 -14.483 1.00 35.59 213 PHE A CA 1
ATOM 1706 C C . PHE A 1 213 ? 4.427 1.570 -13.501 1.00 35.59 213 PHE A C 1
ATOM 1708 O O . PHE A 1 213 ? 5.358 2.224 -13.957 1.00 35.59 213 PHE A O 1
ATOM 1715 N N . MET A 1 214 ? 4.427 1.431 -12.183 1.00 38.41 214 MET A N 1
ATOM 1716 C CA . MET A 1 214 ? 3.594 0.762 -11.196 1.00 38.41 214 MET A CA 1
ATOM 1717 C C . MET A 1 214 ? 4.112 1.246 -9.822 1.00 38.41 214 MET A C 1
ATOM 1719 O O . MET A 1 214 ? 5.309 1.496 -9.681 1.00 38.41 214 MET A O 1
ATOM 1723 N N . VAL A 1 215 ? 3.248 1.362 -8.809 1.00 33.62 215 VAL A N 1
ATOM 1724 C CA . VAL A 1 215 ? 3.691 1.367 -7.404 1.00 33.62 215 VAL A CA 1
ATOM 1725 C C . VAL A 1 215 ? 3.915 -0.093 -7.020 1.00 33.62 215 VAL A C 1
ATOM 1727 O O . VAL A 1 215 ? 2.969 -0.875 -7.013 1.00 33.62 215 VAL A O 1
ATOM 1730 N N . MET A 1 216 ? 5.172 -0.473 -6.799 1.00 34.41 216 MET A N 1
ATOM 1731 C CA . MET A 1 216 ? 5.510 -1.766 -6.214 1.00 34.41 216 MET A CA 1
ATOM 1732 C C . MET A 1 216 ? 5.380 -1.640 -4.710 1.00 34.41 216 MET A C 1
ATOM 1734 O O . MET A 1 216 ? 6.052 -0.796 -4.127 1.00 34.41 216 MET A O 1
ATOM 1738 N N . GLU A 1 217 ? 4.540 -2.456 -4.088 1.00 41.00 217 GLU A N 1
ATOM 1739 C CA . GLU A 1 217 ? 4.490 -2.520 -2.632 1.00 41.00 217 GLU A CA 1
ATOM 1740 C C . GLU A 1 217 ? 5.011 -3.863 -2.137 1.00 41.00 217 GLU A C 1
ATOM 1742 O O . GLU A 1 217 ? 4.345 -4.894 -2.188 1.00 41.00 217 GLU A O 1
ATOM 1747 N N . GLU A 1 218 ? 6.292 -3.795 -1.781 1.00 38.28 218 GLU A N 1
ATOM 1748 C CA . GLU A 1 218 ? 6.977 -4.364 -0.616 1.00 38.28 218 GLU A CA 1
ATOM 1749 C C . GLU A 1 218 ? 6.375 -5.604 0.063 1.00 38.28 218 GLU A C 1
ATOM 1751 O O . GLU A 1 218 ? 6.222 -5.638 1.279 1.00 38.28 218 GLU A O 1
ATOM 1756 N N . ASN A 1 219 ? 6.231 -6.701 -0.678 1.00 31.11 219 ASN A N 1
ATOM 1757 C CA . ASN A 1 219 ? 6.627 -7.984 -0.105 1.00 31.11 219 ASN A CA 1
ATOM 1758 C C . ASN A 1 219 ? 8.134 -8.137 -0.307 1.00 31.11 219 ASN A C 1
ATOM 1760 O O . ASN A 1 219 ? 8.598 -8.621 -1.340 1.00 31.11 219 ASN A O 1
ATOM 1764 N N . PHE A 1 220 ? 8.908 -7.662 0.675 1.00 36.22 220 PHE A N 1
ATOM 1765 C CA . PHE A 1 220 ? 10.335 -7.957 0.769 1.00 36.22 220 PHE A CA 1
ATOM 1766 C C . PHE A 1 220 ? 10.506 -9.466 0.948 1.00 36.22 220 PHE A C 1
ATOM 1768 O O . PHE A 1 220 ? 10.523 -9.991 2.062 1.00 36.22 220 PHE A O 1
ATOM 1775 N N . VAL A 1 221 ? 10.657 -10.174 -0.168 1.00 30.25 221 VAL A N 1
ATOM 1776 C CA . VAL A 1 221 ? 11.340 -11.460 -0.156 1.00 30.25 221 VAL A CA 1
ATOM 1777 C C . VAL A 1 221 ? 12.762 -11.146 0.300 1.00 30.25 221 VAL A C 1
ATOM 1779 O O . VAL A 1 221 ? 13.482 -10.388 -0.353 1.00 30.25 221 VAL A O 1
ATOM 1782 N N . ASN A 1 222 ? 13.133 -11.651 1.479 1.00 29.94 222 ASN A N 1
ATOM 1783 C CA . ASN A 1 222 ? 14.521 -11.619 1.929 1.00 29.94 222 ASN A CA 1
ATOM 1784 C C . ASN A 1 222 ? 15.408 -12.142 0.780 1.00 29.94 222 ASN A C 1
ATOM 1786 O O . ASN A 1 222 ? 15.057 -13.140 0.156 1.00 29.94 222 ASN A O 1
ATOM 1790 N N . ASP A 1 223 ? 16.520 -11.451 0.522 1.00 32.09 223 ASP A N 1
ATOM 1791 C CA . ASP A 1 223 ? 17.580 -11.768 -0.454 1.00 32.09 223 ASP A CA 1
ATOM 1792 C C . ASP A 1 223 ? 17.491 -11.184 -1.881 1.00 32.09 223 ASP A C 1
ATOM 1794 O O . ASP A 1 223 ? 18.376 -11.464 -2.699 1.00 32.09 223 ASP A O 1
ATOM 1798 N N . PHE A 1 224 ? 16.540 -10.298 -2.207 1.00 38.66 224 PHE A N 1
ATOM 1799 C CA . PHE A 1 224 ? 16.514 -9.693 -3.549 1.00 38.66 224 PHE A CA 1
ATOM 1800 C C . PHE A 1 224 ? 16.107 -8.208 -3.584 1.00 38.66 224 PHE A C 1
ATOM 1802 O O . PHE A 1 224 ? 14.993 -7.837 -3.224 1.00 38.66 224 PHE A O 1
ATOM 1809 N N . TRP A 1 225 ? 16.932 -7.367 -4.226 1.00 49.19 225 TRP A N 1
ATOM 1810 C CA . TRP A 1 225 ? 16.474 -6.187 -4.995 1.00 49.19 225 TRP A CA 1
ATOM 1811 C C . TRP A 1 225 ? 15.662 -6.622 -6.249 1.00 49.19 225 TRP A C 1
ATOM 1813 O O . TRP A 1 225 ? 15.787 -6.066 -7.339 1.00 49.19 225 TRP A O 1
ATOM 1823 N N . GLY A 1 226 ? 14.792 -7.629 -6.078 1.00 47.03 226 GLY A N 1
ATOM 1824 C CA . GLY A 1 226 ? 13.912 -8.266 -7.071 1.00 47.03 226 GLY A CA 1
ATOM 1825 C C . GLY A 1 226 ? 12.682 -7.430 -7.422 1.00 47.03 226 GLY A C 1
ATOM 1826 O O . GLY A 1 226 ? 11.867 -7.821 -8.247 1.00 47.03 226 GLY A O 1
ATOM 1827 N N . ALA A 1 227 ? 12.591 -6.226 -6.860 1.00 47.53 227 ALA A N 1
ATOM 1828 C CA . ALA A 1 227 ? 11.809 -5.114 -7.381 1.00 47.53 227 ALA A CA 1
ATOM 1829 C C . ALA A 1 227 ? 11.970 -4.977 -8.916 1.00 47.53 227 ALA A C 1
ATOM 1831 O O . ALA A 1 227 ? 10.986 -4.867 -9.650 1.00 47.53 227 ALA A O 1
ATOM 1832 N N . GLY A 1 228 ? 13.208 -5.079 -9.417 1.00 52.03 228 GLY A N 1
ATOM 1833 C CA . GLY A 1 228 ? 13.500 -5.094 -10.852 1.00 52.03 228 GLY A CA 1
ATOM 1834 C C . GLY A 1 228 ? 12.768 -6.197 -11.609 1.00 52.03 228 GLY A C 1
ATOM 1835 O O . GLY A 1 228 ? 12.043 -5.916 -12.561 1.00 52.03 228 GLY A O 1
ATOM 1836 N N . GLU A 1 229 ? 12.919 -7.436 -11.158 1.00 56.81 229 GLU A N 1
ATOM 1837 C CA . GLU A 1 229 ? 12.347 -8.623 -11.802 1.00 56.81 229 GLU A CA 1
ATOM 1838 C C . GLU A 1 229 ? 10.822 -8.638 -11.728 1.00 56.81 229 GLU A C 1
ATOM 1840 O O . GLU A 1 229 ? 10.167 -8.891 -12.738 1.00 56.81 229 GLU A O 1
ATOM 1845 N N . LEU A 1 230 ? 10.245 -8.242 -10.590 1.00 56.25 230 LEU A N 1
ATOM 1846 C CA . LEU A 1 230 ? 8.802 -8.071 -10.455 1.00 56.25 230 LEU A CA 1
ATOM 1847 C C . LEU A 1 230 ? 8.291 -7.075 -11.494 1.00 56.25 230 LEU A C 1
ATOM 1849 O O . LEU A 1 230 ? 7.451 -7.454 -12.311 1.00 56.25 230 LEU A O 1
ATOM 1853 N N . SER A 1 231 ? 8.843 -5.850 -11.537 1.00 58.12 231 SER A N 1
ATOM 1854 C CA . SER A 1 231 ? 8.454 -4.805 -12.506 1.00 58.12 231 SER A CA 1
ATOM 1855 C C . SER A 1 231 ? 8.484 -5.287 -13.964 1.00 58.12 231 SER A C 1
ATOM 1857 O O . SER A 1 231 ? 7.622 -4.913 -14.769 1.00 58.12 231 SER A O 1
ATOM 1859 N N . MET A 1 232 ? 9.428 -6.173 -14.295 1.00 62.94 232 MET A N 1
ATOM 1860 C CA . MET A 1 232 ? 9.539 -6.801 -15.610 1.00 62.94 232 MET A CA 1
ATOM 1861 C C . MET A 1 232 ? 8.436 -7.831 -15.849 1.00 62.94 232 MET A C 1
ATOM 1863 O O . MET A 1 232 ? 7.769 -7.741 -16.879 1.00 62.94 232 MET A O 1
ATOM 1867 N N . LEU A 1 233 ? 8.202 -8.758 -14.912 1.00 63.09 233 LEU A N 1
ATOM 1868 C CA . LEU A 1 233 ? 7.169 -9.798 -15.029 1.00 63.09 233 LEU A CA 1
ATOM 1869 C C . LEU A 1 233 ? 5.789 -9.192 -15.305 1.00 63.09 233 LEU A C 1
ATOM 1871 O O . LEU A 1 233 ? 5.062 -9.653 -16.182 1.00 63.09 233 LEU A O 1
ATOM 1875 N N . MET A 1 234 ? 5.456 -8.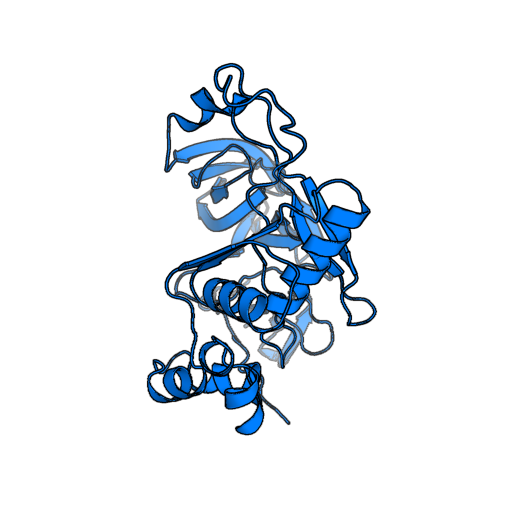095 -14.629 1.00 64.69 234 MET A N 1
ATOM 1876 C CA . MET A 1 234 ? 4.152 -7.440 -14.798 1.00 64.69 234 MET A CA 1
ATOM 1877 C C . MET A 1 234 ? 4.045 -6.694 -16.121 1.00 64.69 234 MET A C 1
ATOM 1879 O O . MET A 1 234 ? 2.975 -6.643 -16.725 1.00 64.69 234 MET A O 1
ATOM 1883 N N . THR A 1 235 ? 5.159 -6.137 -16.597 1.00 66.44 235 THR A N 1
ATOM 1884 C CA . THR A 1 235 ? 5.206 -5.518 -17.922 1.00 66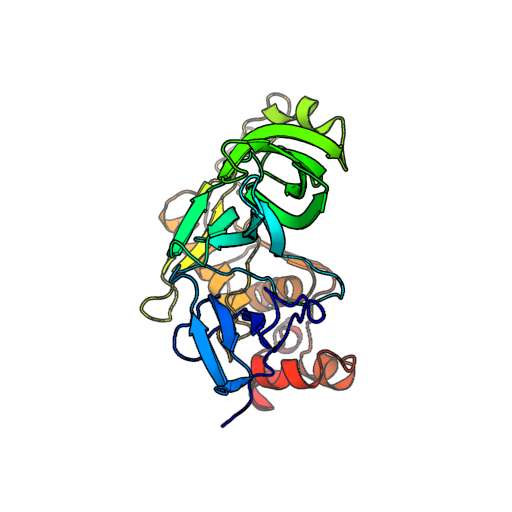.44 235 THR A CA 1
ATOM 1885 C C . THR A 1 235 ? 5.004 -6.573 -19.012 1.00 66.44 235 THR A C 1
ATOM 1887 O O . THR A 1 235 ? 4.239 -6.338 -19.947 1.00 66.44 235 THR A O 1
ATOM 1890 N N . VAL A 1 236 ? 5.637 -7.743 -18.876 1.00 67.00 236 VAL A N 1
ATOM 1891 C CA . VAL A 1 236 ? 5.471 -8.877 -19.799 1.00 67.00 236 VAL A CA 1
ATOM 1892 C C . VAL A 1 236 ? 4.029 -9.376 -19.783 1.00 67.00 236 VAL A C 1
ATOM 1894 O O . VAL A 1 236 ? 3.400 -9.431 -20.837 1.00 67.00 236 VAL A O 1
ATOM 1897 N N . ALA A 1 237 ? 3.458 -9.628 -18.606 1.00 68.06 237 ALA A N 1
ATOM 1898 C CA . ALA A 1 237 ? 2.084 -10.102 -18.500 1.00 68.06 237 ALA A CA 1
ATOM 1899 C C . ALA A 1 237 ? 1.068 -9.086 -19.060 1.00 68.06 237 ALA A C 1
ATOM 1901 O O . ALA A 1 237 ? 0.136 -9.449 -19.775 1.00 68.06 237 ALA A O 1
ATOM 1902 N N . ALA A 1 238 ? 1.283 -7.783 -18.845 1.00 70.69 238 ALA A N 1
ATOM 1903 C CA . ALA A 1 238 ? 0.436 -6.755 -19.448 1.00 70.69 238 ALA A CA 1
ATOM 1904 C C . ALA A 1 238 ? 0.558 -6.683 -20.983 1.00 70.69 238 ALA A C 1
ATOM 1906 O O . ALA A 1 238 ? -0.399 -6.292 -21.660 1.00 70.69 238 ALA A O 1
ATOM 1907 N N . VAL A 1 239 ? 1.717 -7.023 -21.550 1.00 76.38 239 VAL A N 1
ATOM 1908 C CA . VAL A 1 239 ? 1.890 -7.166 -23.003 1.00 76.38 239 VAL A CA 1
ATOM 1909 C C . VAL A 1 239 ? 1.135 -8.389 -23.519 1.00 76.38 239 VAL A C 1
ATOM 1911 O O . VAL A 1 239 ? 0.433 -8.276 -24.526 1.00 76.38 239 VAL A O 1
ATOM 1914 N N . GLU A 1 240 ? 1.257 -9.528 -22.838 1.00 77.56 240 GLU A N 1
ATOM 1915 C CA . GLU A 1 240 ? 0.589 -10.784 -23.205 1.00 77.56 240 GLU A CA 1
ATOM 1916 C C . GLU A 1 240 ? -0.939 -10.645 -23.176 1.00 77.56 240 GLU A C 1
ATOM 1918 O O . GLU A 1 240 ? -1.613 -11.032 -24.131 1.00 77.56 240 GLU A O 1
ATOM 1923 N N . ASP A 1 241 ? -1.472 -9.950 -22.169 1.00 75.88 241 ASP A N 1
ATOM 1924 C CA . ASP A 1 241 ? -2.895 -9.606 -22.054 1.00 75.88 241 ASP A CA 1
ATOM 1925 C C . ASP A 1 241 ? -3.358 -8.533 -23.066 1.00 75.88 241 ASP A C 1
ATOM 1927 O O . ASP A 1 241 ? -4.521 -8.114 -23.078 1.00 75.88 241 ASP A O 1
ATOM 1931 N N . GLY A 1 242 ? -2.457 -8.012 -23.906 1.00 79.06 242 GLY A N 1
ATOM 1932 C CA . GLY A 1 242 ? -2.752 -6.959 -24.881 1.00 79.06 242 GLY A CA 1
ATOM 1933 C C . GLY A 1 242 ? -3.076 -5.596 -24.254 1.00 79.06 242 GLY A C 1
ATOM 1934 O O . GLY A 1 242 ? -3.594 -4.698 -24.937 1.00 79.06 242 GLY A O 1
ATOM 1935 N N . LYS A 1 243 ? -2.782 -5.413 -22.963 1.00 75.56 243 LYS A N 1
ATOM 1936 C CA . LYS A 1 243 ? -2.960 -4.152 -22.228 1.00 75.56 243 LYS A CA 1
ATOM 1937 C C . LYS A 1 243 ? -1.849 -3.146 -22.535 1.00 75.56 243 LYS A C 1
ATOM 1939 O O . LYS A 1 243 ? -2.108 -1.940 -22.497 1.00 75.56 243 LYS A O 1
ATOM 1944 N N . ALA A 1 244 ? -0.660 -3.621 -22.906 1.00 79.19 244 ALA A N 1
ATOM 1945 C CA . ALA A 1 244 ? 0.496 -2.815 -23.295 1.00 79.19 244 ALA A CA 1
ATOM 1946 C C . ALA A 1 244 ? 1.024 -3.188 -24.695 1.00 79.19 244 ALA A C 1
ATOM 1948 O O . ALA A 1 244 ? 0.806 -4.289 -25.192 1.00 79.19 244 ALA A O 1
ATOM 1949 N N . ASP A 1 245 ? 1.709 -2.249 -25.352 1.00 79.75 245 ASP A N 1
ATOM 1950 C CA . ASP A 1 245 ? 2.428 -2.503 -26.605 1.00 79.75 245 ASP A CA 1
ATOM 1951 C C . ASP A 1 245 ? 3.904 -2.766 -26.298 1.00 79.75 245 ASP A C 1
ATOM 1953 O O . ASP A 1 245 ? 4.595 -1.873 -25.805 1.00 79.75 245 ASP A O 1
ATOM 1957 N N . LYS A 1 246 ? 4.377 -3.972 -26.628 1.00 82.44 246 LYS A N 1
ATOM 1958 C CA . LYS A 1 246 ? 5.755 -4.419 -26.385 1.00 82.44 246 LYS A CA 1
ATOM 1959 C C . LYS A 1 246 ? 6.821 -3.504 -26.983 1.00 82.44 246 LYS A C 1
ATOM 1961 O O . LYS A 1 246 ? 7.904 -3.381 -26.427 1.00 82.44 246 LYS A O 1
ATOM 1966 N N . GLU A 1 247 ? 6.520 -2.832 -28.094 1.00 84.88 247 GLU A N 1
ATOM 1967 C CA . GLU A 1 247 ? 7.491 -1.964 -28.769 1.00 84.88 247 GLU A CA 1
ATOM 1968 C C . GLU A 1 247 ? 7.546 -0.5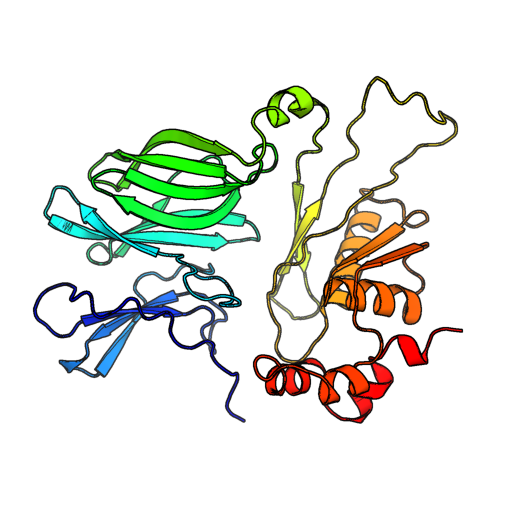62 -28.149 1.00 84.88 247 GLU A C 1
ATOM 1970 O O . GLU A 1 247 ? 8.342 0.276 -28.571 1.00 84.88 247 GLU A O 1
ATOM 1975 N N . ARG A 1 248 ? 6.675 -0.265 -27.175 1.00 82.56 248 ARG A N 1
ATOM 1976 C CA . ARG A 1 248 ? 6.492 1.077 -26.599 1.00 82.56 248 ARG A CA 1
ATOM 1977 C C . ARG A 1 248 ? 6.384 1.033 -25.080 1.00 82.56 248 ARG A C 1
ATOM 1979 O O . ARG A 1 248 ? 5.516 1.672 -24.483 1.00 82.56 248 ARG A O 1
ATOM 1986 N N . LEU A 1 249 ? 7.293 0.277 -24.476 1.00 83.00 249 LEU A N 1
ATOM 1987 C CA . LEU A 1 249 ? 7.442 0.155 -23.034 1.00 83.00 249 LEU A CA 1
ATOM 1988 C C . LEU A 1 249 ? 8.480 1.151 -22.511 1.00 83.00 249 LEU A C 1
ATOM 1990 O O . LEU A 1 249 ? 9.590 1.235 -23.039 1.00 83.00 249 LEU A O 1
ATOM 1994 N N . CYS A 1 250 ? 8.127 1.859 -21.439 1.00 83.75 250 CYS A N 1
ATOM 1995 C CA . CYS A 1 250 ? 9.030 2.731 -20.690 1.00 83.75 250 CYS A CA 1
ATOM 1996 C C . CYS A 1 250 ? 8.946 2.408 -19.192 1.00 83.75 250 CYS A C 1
ATOM 1998 O O . CYS A 1 250 ? 7.879 2.019 -18.716 1.00 83.75 250 CYS A O 1
ATOM 2000 N N . ILE A 1 251 ? 10.034 2.630 -18.452 1.00 80.94 251 ILE A N 1
ATOM 2001 C CA . ILE A 1 251 ? 10.112 2.388 -17.000 1.00 80.94 251 ILE A CA 1
ATOM 2002 C C . ILE A 1 251 ? 10.544 3.649 -16.239 1.00 80.94 251 ILE A C 1
ATOM 2004 O O . ILE A 1 251 ? 11.327 4.457 -16.731 1.00 80.94 251 ILE A O 1
ATOM 2008 N N . THR A 1 252 ? 10.022 3.866 -15.034 1.00 82.44 252 THR A N 1
ATOM 2009 C CA . THR A 1 252 ? 10.434 4.988 -14.182 1.00 82.44 252 THR A CA 1
ATOM 2010 C C . THR A 1 252 ? 10.296 4.639 -12.708 1.00 82.44 252 THR A C 1
ATOM 2012 O O . THR A 1 252 ? 9.431 3.849 -12.335 1.00 82.44 252 THR A O 1
ATOM 2015 N N . GLY A 1 253 ? 11.121 5.256 -11.866 1.00 77.62 253 GLY A N 1
ATOM 2016 C CA . GLY A 1 253 ? 11.050 5.100 -10.422 1.00 77.62 253 GLY A CA 1
ATOM 2017 C C . GLY A 1 253 ? 12.011 6.035 -9.695 1.00 77.62 253 GLY A C 1
ATOM 2018 O O . GLY A 1 253 ? 12.983 6.523 -10.275 1.00 77.62 253 GLY A O 1
ATOM 2019 N N . GLY A 1 254 ? 11.714 6.291 -8.422 1.00 77.81 254 GLY A N 1
ATOM 2020 C CA . GLY A 1 254 ? 12.575 7.040 -7.507 1.00 77.81 254 GLY A CA 1
ATOM 2021 C C . GLY A 1 254 ? 13.262 6.131 -6.494 1.00 77.81 254 GLY A C 1
ATOM 2022 O O . GLY A 1 254 ? 12.742 5.057 -6.197 1.00 77.81 254 GLY A O 1
ATOM 2023 N N . SER A 1 255 ? 14.413 6.544 -5.958 1.00 81.38 255 SER A N 1
ATOM 2024 C CA . SER A 1 255 ? 15.142 5.800 -4.913 1.00 81.38 255 SER A CA 1
ATOM 2025 C C . SER A 1 255 ? 15.412 4.333 -5.326 1.00 81.38 255 SER A C 1
ATOM 2027 O O . SER A 1 255 ? 15.994 4.101 -6.389 1.00 81.38 255 SER A O 1
ATOM 2029 N N . ALA A 1 256 ? 14.948 3.328 -4.573 1.00 73.88 256 ALA A N 1
ATOM 2030 C CA . ALA A 1 256 ? 15.030 1.908 -4.948 1.00 73.88 256 ALA A CA 1
ATOM 2031 C C . ALA A 1 256 ? 14.322 1.582 -6.287 1.00 73.88 256 ALA A C 1
ATOM 2033 O O . ALA A 1 256 ? 14.790 0.755 -7.077 1.00 73.88 256 ALA A O 1
ATOM 2034 N N . GLY A 1 257 ? 13.237 2.289 -6.620 1.00 75.12 257 GLY A N 1
ATOM 2035 C CA . GLY A 1 257 ? 12.610 2.227 -7.947 1.00 75.12 257 GLY A CA 1
ATOM 2036 C C . GLY A 1 257 ? 13.472 2.867 -9.046 1.00 75.12 257 GLY A C 1
ATOM 2037 O O . GLY A 1 257 ? 13.424 2.467 -10.211 1.00 75.12 257 GLY A O 1
ATOM 2038 N N . GLY A 1 258 ? 14.306 3.840 -8.678 1.00 80.75 258 GLY A N 1
ATOM 2039 C CA . GLY A 1 258 ? 15.309 4.437 -9.557 1.00 80.75 258 GLY A CA 1
ATOM 2040 C C . GLY A 1 258 ? 16.445 3.463 -9.870 1.00 80.75 258 GLY A C 1
ATOM 2041 O O . GLY A 1 258 ? 16.854 3.378 -11.029 1.00 80.75 258 GLY A O 1
ATOM 2042 N N . TYR A 1 259 ? 16.897 2.672 -8.888 1.00 82.81 259 TYR A N 1
ATOM 2043 C CA . TYR A 1 259 ? 17.771 1.523 -9.157 1.00 82.81 259 TYR A CA 1
ATOM 2044 C C . TYR A 1 259 ? 17.101 0.534 -10.105 1.00 82.81 259 TYR A C 1
ATOM 2046 O O . TYR A 1 259 ? 17.692 0.170 -11.112 1.00 82.81 259 TYR A O 1
ATOM 2054 N N . THR A 1 260 ? 15.855 0.144 -9.818 1.00 82.00 260 THR A N 1
ATOM 2055 C CA . THR A 1 260 ? 15.085 -0.797 -10.649 1.00 82.00 260 THR A CA 1
ATOM 2056 C C . THR A 1 260 ? 15.029 -0.325 -12.102 1.00 82.00 260 THR A C 1
ATOM 2058 O O . THR A 1 260 ? 15.259 -1.105 -13.021 1.00 82.00 260 THR A O 1
ATOM 2061 N N . THR A 1 261 ? 14.809 0.975 -12.309 1.00 82.12 261 THR A N 1
ATOM 2062 C CA . THR A 1 261 ? 14.841 1.603 -13.634 1.00 82.12 261 THR A CA 1
ATOM 2063 C C . THR A 1 261 ? 16.205 1.449 -14.310 1.00 82.12 261 THR A C 1
ATOM 2065 O O . THR A 1 261 ? 16.266 1.046 -15.469 1.00 82.12 261 THR A O 1
ATOM 2068 N N . LEU A 1 262 ? 17.300 1.742 -13.603 1.00 86.06 262 LEU A N 1
ATOM 2069 C CA . LEU A 1 262 ? 18.657 1.624 -14.147 1.00 86.06 262 LEU A CA 1
ATOM 2070 C C . LEU A 1 262 ? 19.033 0.167 -14.437 1.00 86.06 262 LEU A C 1
ATOM 2072 O O . LEU A 1 262 ? 19.523 -0.131 -15.520 1.00 86.06 262 LEU A O 1
ATOM 2076 N N . ALA A 1 263 ? 18.757 -0.742 -13.504 1.00 83.94 263 ALA A N 1
ATOM 2077 C CA . ALA A 1 263 ? 18.996 -2.173 -13.643 1.00 83.94 263 ALA A CA 1
ATOM 2078 C C . ALA A 1 263 ? 18.209 -2.760 -14.823 1.00 83.94 263 ALA A C 1
ATOM 2080 O O . ALA A 1 263 ? 18.753 -3.532 -15.607 1.00 83.94 263 ALA A O 1
ATOM 2081 N N . ALA A 1 264 ? 16.950 -2.356 -15.002 1.00 83.62 264 ALA A N 1
ATOM 2082 C CA . ALA A 1 264 ? 16.144 -2.813 -16.126 1.00 83.62 264 ALA A CA 1
ATOM 2083 C C . ALA A 1 264 ? 16.700 -2.362 -17.480 1.00 83.62 264 ALA A C 1
ATOM 2085 O O . ALA A 1 264 ? 16.670 -3.146 -18.422 1.00 83.62 264 ALA A O 1
ATOM 2086 N N . LEU A 1 265 ? 17.222 -1.136 -17.576 1.00 86.62 265 LEU A N 1
ATOM 2087 C CA . LEU A 1 265 ? 17.838 -0.630 -18.807 1.00 86.62 265 LEU A CA 1
ATOM 2088 C C . LEU A 1 265 ? 19.231 -1.223 -19.062 1.00 86.62 265 LEU A C 1
ATOM 2090 O O . LEU A 1 265 ? 19.608 -1.401 -20.213 1.00 86.62 265 LEU A O 1
ATOM 2094 N N . ALA A 1 266 ? 19.994 -1.519 -18.007 1.00 87.81 266 ALA A N 1
ATOM 2095 C CA . ALA A 1 266 ? 21.347 -2.059 -18.125 1.00 87.81 266 ALA A CA 1
ATOM 2096 C C . ALA A 1 266 ? 21.364 -3.573 -18.401 1.00 87.81 266 ALA A C 1
ATOM 2098 O O . ALA A 1 266 ? 22.245 -4.066 -19.101 1.00 87.81 266 ALA A O 1
ATOM 2099 N N . PHE A 1 267 ? 20.411 -4.327 -17.844 1.00 84.94 267 PHE A N 1
ATOM 2100 C CA . PHE A 1 267 ? 20.460 -5.795 -17.833 1.00 84.94 267 PHE A CA 1
ATOM 2101 C C . PHE A 1 267 ? 19.451 -6.474 -18.758 1.00 84.94 267 PHE A C 1
ATOM 2103 O O . PHE A 1 267 ? 19.451 -7.707 -18.840 1.00 84.94 267 PHE A O 1
ATOM 2110 N N . ARG A 1 268 ? 18.544 -5.722 -19.393 1.00 82.56 268 ARG A N 1
ATOM 2111 C CA . ARG A 1 268 ? 17.446 -6.265 -20.208 1.00 82.56 268 ARG A CA 1
ATOM 2112 C C . ARG A 1 268 ? 17.159 -5.369 -21.414 1.00 82.56 268 ARG A C 1
ATOM 2114 O O . ARG A 1 268 ? 17.329 -4.161 -21.348 1.00 82.56 268 ARG A O 1
ATOM 2121 N N . ASP A 1 269 ? 16.623 -5.963 -22.479 1.00 85.06 269 ASP A N 1
ATOM 2122 C CA . ASP A 1 269 ? 16.163 -5.261 -23.693 1.00 85.06 269 ASP A CA 1
ATOM 2123 C C . ASP A 1 269 ? 14.622 -5.220 -23.768 1.00 85.06 269 ASP A C 1
ATOM 2125 O O . ASP A 1 269 ? 13.993 -5.566 -24.767 1.00 85.06 269 ASP A O 1
ATOM 2129 N N . THR A 1 270 ? 13.987 -4.867 -22.647 1.00 83.12 270 THR A N 1
ATOM 2130 C CA . THR A 1 270 ? 12.516 -4.819 -22.536 1.00 83.12 270 THR A CA 1
ATOM 2131 C C . THR A 1 270 ? 11.977 -3.408 -22.758 1.00 83.12 270 THR A C 1
ATOM 2133 O O . THR A 1 270 ? 10.966 -3.216 -23.433 1.00 83.12 270 THR A O 1
ATOM 2136 N N . PHE A 1 271 ? 12.635 -2.403 -22.179 1.00 84.31 271 PHE A N 1
ATOM 2137 C CA . PHE A 1 271 ? 12.162 -1.021 -22.172 1.00 84.31 271 PHE A CA 1
ATOM 2138 C C . PHE A 1 271 ? 12.930 -0.179 -23.188 1.00 84.31 271 PHE A C 1
ATOM 2140 O O . PHE A 1 271 ? 14.152 -0.239 -23.260 1.00 84.31 271 PHE A O 1
ATOM 2147 N N . LYS A 1 272 ? 12.216 0.655 -23.951 1.00 87.06 272 LYS A N 1
ATOM 2148 C CA . LYS A 1 272 ? 12.823 1.544 -24.957 1.00 87.06 272 LYS A CA 1
ATOM 2149 C C . LYS A 1 272 ? 13.395 2.826 -24.359 1.00 87.06 272 LYS A C 1
ATOM 2151 O O . LYS A 1 272 ? 14.216 3.483 -24.989 1.00 87.06 272 LYS A O 1
ATOM 2156 N N . ALA A 1 273 ? 12.932 3.200 -23.170 1.00 87.75 273 ALA A N 1
ATOM 2157 C CA . ALA A 1 273 ? 13.429 4.338 -22.414 1.00 87.75 273 ALA A CA 1
ATOM 2158 C C . ALA A 1 273 ? 13.100 4.176 -20.927 1.00 87.75 273 ALA A C 1
ATOM 2160 O O . ALA A 1 273 ? 12.158 3.469 -20.555 1.00 87.75 273 ALA A O 1
ATOM 2161 N N . GLY A 1 274 ? 13.818 4.901 -20.072 1.00 86.19 274 GLY A N 1
ATOM 2162 C CA . GLY A 1 274 ? 13.420 5.037 -18.682 1.00 86.19 274 GLY A CA 1
ATOM 2163 C C . GLY A 1 274 ? 13.910 6.312 -18.014 1.00 86.19 274 GLY A C 1
ATOM 2164 O O . GLY A 1 274 ? 14.804 6.989 -18.515 1.00 86.19 274 GLY A O 1
ATOM 2165 N N . ALA A 1 275 ? 13.278 6.650 -16.893 1.00 86.81 275 ALA A N 1
ATOM 2166 C CA . ALA A 1 275 ? 13.584 7.838 -16.103 1.00 86.81 275 ALA A CA 1
ATOM 2167 C C . ALA A 1 275 ? 13.828 7.448 -14.641 1.00 86.81 275 ALA A C 1
ATOM 2169 O O . ALA A 1 275 ? 12.885 7.141 -13.906 1.00 86.81 275 ALA A O 1
ATOM 2170 N N . SER A 1 276 ? 15.102 7.450 -14.244 1.00 85.94 276 SER A N 1
ATOM 2171 C CA . SER A 1 276 ? 15.542 7.200 -12.870 1.00 85.94 276 SER A CA 1
ATOM 2172 C C . SER A 1 276 ? 15.647 8.516 -12.103 1.00 85.94 276 SER A C 1
ATOM 2174 O O . SER A 1 276 ? 16.311 9.452 -12.552 1.00 85.94 276 SER A O 1
ATOM 2176 N N . LEU A 1 277 ? 14.983 8.599 -10.953 1.00 80.62 277 LEU A N 1
ATOM 2177 C CA . LEU A 1 277 ? 14.987 9.773 -10.082 1.00 80.62 277 LEU A CA 1
ATOM 2178 C C . LEU A 1 277 ? 15.809 9.433 -8.835 1.00 80.62 277 LEU A C 1
ATOM 2180 O O . LEU A 1 277 ? 15.393 8.570 -8.066 1.00 80.62 277 LEU A O 1
ATOM 2184 N N . TYR A 1 278 ? 16.984 10.064 -8.666 1.00 84.62 278 TYR A N 1
ATOM 2185 C CA . TYR A 1 278 ? 17.899 9.841 -7.522 1.00 84.62 278 TYR A CA 1
ATOM 2186 C C . TYR A 1 278 ? 18.099 8.346 -7.187 1.00 84.62 278 TYR A C 1
ATOM 2188 O O . TYR A 1 278 ? 18.137 7.939 -6.028 1.00 84.62 278 TYR A O 1
ATOM 2196 N N . GLY A 1 279 ? 18.162 7.516 -8.234 1.00 83.94 279 GLY A N 1
ATOM 2197 C CA . GLY A 1 279 ? 18.325 6.076 -8.122 1.00 83.94 279 GLY A CA 1
ATOM 2198 C C . GLY A 1 279 ? 19.759 5.678 -7.811 1.00 83.94 279 GLY A C 1
ATOM 2199 O O . GLY A 1 279 ? 20.713 6.363 -8.176 1.00 83.94 279 GLY A O 1
ATOM 2200 N N . VAL A 1 280 ? 19.905 4.528 -7.167 1.00 84.69 280 VAL A N 1
ATOM 2201 C CA . VAL A 1 280 ? 21.212 3.965 -6.834 1.00 84.69 280 VAL A CA 1
ATOM 2202 C C . VAL A 1 280 ? 21.791 3.286 -8.074 1.00 84.69 280 VAL A C 1
ATOM 2204 O O . VAL A 1 280 ? 21.139 2.431 -8.667 1.00 84.69 280 VAL A O 1
ATOM 2207 N N . ALA A 1 281 ? 23.007 3.661 -8.472 1.00 86.62 281 ALA A N 1
ATOM 2208 C CA . ALA A 1 281 ? 23.704 3.080 -9.626 1.00 86.62 281 ALA A CA 1
ATOM 2209 C C . ALA A 1 281 ? 24.943 2.249 -9.238 1.00 86.62 281 ALA A C 1
ATOM 2211 O O . ALA A 1 281 ? 25.329 1.347 -9.981 1.00 86.62 281 ALA A O 1
ATOM 2212 N N . ASP A 1 282 ? 25.546 2.543 -8.082 1.00 88.38 282 ASP A N 1
ATOM 2213 C CA . ASP A 1 282 ? 26.696 1.830 -7.520 1.00 88.38 282 ASP A CA 1
ATOM 2214 C C . ASP A 1 282 ? 26.349 1.365 -6.097 1.00 88.38 282 ASP A C 1
ATOM 2216 O O . ASP A 1 282 ? 26.254 2.169 -5.166 1.00 88.38 282 ASP A O 1
ATOM 2220 N N . LEU A 1 283 ? 26.109 0.061 -5.941 1.00 84.69 283 LEU A N 1
ATOM 2221 C CA . LEU A 1 283 ? 25.748 -0.536 -4.654 1.00 84.69 283 LEU A CA 1
ATOM 2222 C C . LEU A 1 283 ? 26.935 -0.545 -3.687 1.00 84.69 283 LEU A C 1
ATOM 2224 O O . LEU A 1 283 ? 26.738 -0.443 -2.476 1.00 84.69 283 LEU A O 1
ATOM 2228 N N . SER A 1 284 ? 28.163 -0.659 -4.203 1.00 84.19 284 SER A N 1
ATOM 2229 C CA . SER A 1 284 ? 29.372 -0.663 -3.378 1.00 84.19 284 SER A CA 1
ATOM 2230 C C . SER A 1 284 ? 29.591 0.704 -2.743 1.00 84.19 284 SER A C 1
ATOM 2232 O O . SER A 1 284 ? 29.882 0.782 -1.550 1.00 84.19 284 SER A O 1
ATOM 2234 N N . LEU A 1 285 ? 29.399 1.781 -3.511 1.00 84.31 285 LEU A N 1
ATOM 2235 C CA . LEU A 1 285 ? 29.466 3.142 -2.978 1.00 84.31 285 LEU A CA 1
ATOM 2236 C C . LEU A 1 285 ? 28.348 3.396 -1.959 1.00 84.31 285 LEU A C 1
ATOM 2238 O O . LEU A 1 285 ? 28.615 3.920 -0.878 1.00 84.31 285 LEU A O 1
ATOM 2242 N N . LEU A 1 286 ? 27.121 2.951 -2.256 1.00 82.31 286 LEU A N 1
ATOM 2243 C CA . LEU A 1 286 ? 25.996 3.075 -1.328 1.00 82.31 286 LEU A CA 1
ATOM 2244 C C . LEU A 1 286 ? 26.289 2.403 0.020 1.00 82.31 286 LEU A C 1
ATOM 2246 O O . LEU A 1 286 ? 25.999 2.984 1.062 1.00 82.31 286 LEU A O 1
ATOM 2250 N N . ARG A 1 287 ? 26.901 1.213 0.014 1.00 79.56 287 ARG A N 1
ATOM 2251 C CA . ARG A 1 287 ? 27.287 0.499 1.240 1.00 79.56 287 ARG A CA 1
ATOM 2252 C C . ARG A 1 287 ? 28.239 1.315 2.120 1.00 79.56 287 ARG A C 1
ATOM 2254 O O . ARG A 1 287 ? 28.133 1.259 3.342 1.00 79.56 287 ARG A O 1
ATOM 2261 N N . VAL A 1 288 ? 29.165 2.055 1.507 1.00 78.94 288 VAL A N 1
ATOM 2262 C CA . VAL A 1 288 ? 30.172 2.865 2.214 1.00 78.94 288 VAL A CA 1
ATOM 2263 C C . VAL A 1 288 ? 29.572 4.158 2.772 1.00 78.94 288 VAL A C 1
ATOM 2265 O O . VAL A 1 288 ? 29.926 4.564 3.877 1.00 78.94 288 VAL A O 1
ATOM 2268 N N . GLU A 1 289 ? 28.664 4.798 2.034 1.00 74.94 289 GLU A N 1
ATOM 2269 C CA . GLU A 1 289 ? 28.118 6.119 2.386 1.00 74.94 289 GLU A CA 1
ATOM 2270 C C . GLU A 1 289 ? 26.787 6.064 3.160 1.00 74.94 289 GLU A C 1
ATOM 2272 O O . GLU A 1 289 ? 26.299 7.095 3.629 1.00 74.94 289 GLU A O 1
ATOM 2277 N N . MET A 1 290 ? 26.190 4.877 3.318 1.00 68.50 290 MET A N 1
ATOM 2278 C CA . MET A 1 290 ? 24.851 4.727 3.887 1.00 68.50 290 MET A CA 1
ATOM 2279 C C . MET A 1 290 ? 24.727 5.229 5.329 1.00 68.50 290 MET A C 1
ATOM 2281 O O . MET A 1 290 ? 25.515 4.902 6.221 1.00 68.50 290 MET A O 1
ATOM 2285 N N . HIS A 1 291 ? 23.640 5.957 5.590 1.00 62.25 291 HIS A N 1
ATOM 2286 C CA . HIS A 1 291 ? 23.271 6.356 6.941 1.00 62.25 291 HIS A CA 1
ATOM 2287 C C . HIS A 1 291 ? 22.936 5.139 7.823 1.00 62.25 291 HIS A C 1
ATOM 2289 O O . HIS A 1 291 ? 22.456 4.102 7.365 1.00 62.25 291 HIS A O 1
ATOM 2295 N N . LYS A 1 292 ? 23.158 5.290 9.136 1.00 66.31 292 LYS A N 1
ATOM 2296 C CA . LYS A 1 292 ? 23.115 4.218 10.151 1.00 66.31 292 LYS A CA 1
ATOM 2297 C C . LYS A 1 292 ? 21.826 3.376 10.164 1.00 66.31 292 LYS A C 1
ATOM 2299 O O . LYS A 1 292 ? 21.869 2.248 10.641 1.00 66.31 292 LYS A O 1
ATOM 2304 N N . PHE A 1 293 ? 20.703 3.918 9.688 1.00 56.19 293 PHE A N 1
ATOM 2305 C CA . PHE A 1 293 ? 19.417 3.217 9.659 1.00 56.19 293 PHE A CA 1
ATOM 2306 C C . PHE A 1 293 ? 19.399 2.047 8.658 1.00 56.19 293 PHE A C 1
ATOM 2308 O O . PHE A 1 293 ? 18.820 1.008 8.956 1.00 56.19 293 PHE A O 1
ATOM 2315 N N . GLU A 1 294 ? 20.094 2.171 7.523 1.00 58.19 294 GLU A N 1
ATOM 2316 C CA . GLU A 1 294 ? 20.035 1.196 6.419 1.00 58.19 294 GLU A CA 1
ATOM 2317 C C . GLU A 1 294 ? 21.347 0.412 6.218 1.00 58.19 294 GLU A C 1
ATOM 2319 O O . GLU A 1 294 ? 21.402 -0.540 5.440 1.00 58.19 294 GLU A O 1
ATOM 2324 N N . SER A 1 295 ? 22.410 0.737 6.962 1.00 62.94 295 SER A N 1
ATOM 2325 C CA . SER A 1 295 ? 23.760 0.196 6.722 1.00 62.94 295 SER A CA 1
ATOM 2326 C C . SER A 1 295 ? 23.893 -1.324 6.882 1.00 62.94 295 SER A C 1
ATOM 2328 O O . SER A 1 295 ? 24.731 -1.941 6.236 1.00 62.94 295 SER A O 1
ATOM 2330 N N . GLN A 1 296 ? 23.060 -1.946 7.720 1.00 66.44 296 GLN A N 1
ATOM 2331 C CA . GLN A 1 296 ? 23.003 -3.408 7.902 1.00 66.44 296 GLN A CA 1
ATOM 2332 C C . GLN A 1 296 ? 21.886 -4.062 7.070 1.00 66.44 296 GLN A C 1
ATOM 2334 O O . GLN A 1 296 ? 21.733 -5.286 7.065 1.00 66.44 296 GLN A O 1
ATOM 2339 N N . TYR A 1 297 ? 21.060 -3.244 6.417 1.00 65.56 297 TYR A N 1
ATOM 2340 C CA . TYR A 1 297 ? 19.940 -3.685 5.596 1.00 65.56 297 TYR A CA 1
ATOM 2341 C C . TYR A 1 297 ? 20.412 -4.043 4.184 1.00 65.56 297 TYR A C 1
ATOM 2343 O O . TYR A 1 297 ? 20.035 -5.087 3.656 1.00 65.56 297 TYR A O 1
ATOM 2351 N N . ILE A 1 298 ? 21.321 -3.241 3.623 1.00 71.00 298 ILE A N 1
ATOM 2352 C CA . ILE A 1 298 ? 21.859 -3.438 2.272 1.00 71.00 298 ILE A CA 1
ATOM 2353 C C . ILE A 1 298 ? 22.581 -4.784 2.091 1.00 71.00 298 ILE A C 1
ATOM 2355 O O . ILE A 1 298 ? 22.380 -5.447 1.077 1.00 71.00 298 ILE A O 1
ATOM 2359 N N . ASP A 1 299 ? 23.311 -5.263 3.104 1.00 72.94 299 ASP A N 1
ATOM 2360 C CA . ASP A 1 299 ? 24.017 -6.554 3.044 1.00 72.94 299 ASP A CA 1
ATOM 2361 C C . ASP A 1 299 ? 23.059 -7.748 2.918 1.00 72.94 299 ASP A C 1
ATOM 2363 O O . ASP A 1 299 ? 23.377 -8.734 2.257 1.00 72.94 299 ASP A O 1
ATOM 2367 N N . LYS A 1 300 ? 21.855 -7.649 3.492 1.00 69.25 300 LYS A N 1
ATOM 2368 C CA . LYS A 1 300 ? 20.811 -8.680 3.359 1.00 69.25 300 LYS A CA 1
ATOM 2369 C C . LYS A 1 300 ? 20.088 -8.623 2.018 1.00 69.25 300 LYS A C 1
ATOM 2371 O O . LYS A 1 300 ? 19.500 -9.607 1.596 1.00 69.25 300 LYS A O 1
ATOM 2376 N N . LEU A 1 301 ? 20.078 -7.462 1.376 1.00 67.44 301 LEU A N 1
ATOM 2377 C CA . LEU A 1 301 ? 19.364 -7.247 0.122 1.00 67.44 301 LEU A CA 1
ATOM 2378 C C . LEU A 1 301 ? 20.224 -7.557 -1.101 1.00 67.44 301 LEU A C 1
ATOM 2380 O O . LEU A 1 301 ? 19.736 -8.088 -2.100 1.00 67.44 301 LEU A O 1
ATOM 2384 N N . VAL A 1 302 ? 21.498 -7.176 -1.042 1.00 73.88 302 VAL A N 1
ATOM 2385 C CA . VAL A 1 302 ? 22.429 -7.308 -2.161 1.00 73.88 302 VAL A CA 1
ATOM 2386 C C . VAL A 1 302 ? 23.108 -8.671 -2.137 1.00 73.88 302 VAL A C 1
ATOM 2388 O O . VAL A 1 302 ? 23.209 -9.290 -3.193 1.00 73.88 302 VAL A O 1
ATOM 2391 N N . GLY A 1 303 ? 23.493 -9.164 -0.957 1.00 77.44 303 GLY A N 1
ATOM 2392 C CA . GLY A 1 303 ? 24.189 -10.436 -0.787 1.00 77.44 303 GLY A CA 1
ATOM 2393 C C . GLY A 1 303 ? 25.693 -10.255 -0.584 1.00 77.44 303 GLY A C 1
ATOM 2394 O O . GLY A 1 303 ? 26.135 -9.397 0.180 1.00 77.44 303 GLY A O 1
ATOM 2395 N N . ASP A 1 304 ? 26.487 -11.107 -1.229 1.00 80.62 304 ASP A N 1
ATOM 2396 C CA . ASP A 1 304 ? 27.941 -11.107 -1.080 1.00 80.62 304 ASP A CA 1
ATOM 2397 C C . ASP A 1 304 ? 28.634 -9.984 -1.876 1.00 80.62 304 ASP A C 1
ATOM 2399 O O . ASP A 1 304 ? 28.031 -9.267 -2.674 1.00 80.62 304 ASP A O 1
ATOM 2403 N N . GLU A 1 305 ? 29.940 -9.812 -1.656 1.00 79.38 305 GLU A N 1
ATOM 2404 C CA . GLU A 1 305 ? 30.752 -8.777 -2.316 1.00 79.38 305 GLU A CA 1
ATOM 2405 C C . GLU A 1 305 ? 30.725 -8.882 -3.850 1.00 79.38 305 GLU A C 1
ATOM 2407 O O . GLU A 1 305 ? 30.781 -7.872 -4.554 1.00 79.38 305 GLU A O 1
ATOM 2412 N N . LYS A 1 306 ? 30.576 -10.098 -4.382 1.00 82.75 306 LYS A N 1
ATOM 2413 C CA . LYS A 1 306 ? 30.437 -10.327 -5.818 1.00 82.75 306 LYS A CA 1
ATOM 2414 C C . LYS A 1 306 ? 29.101 -9.778 -6.329 1.00 82.75 306 LYS A C 1
ATOM 2416 O O . LYS A 1 306 ? 29.081 -9.086 -7.350 1.00 82.75 306 LYS A O 1
ATOM 2421 N N . ALA A 1 307 ? 28.014 -10.007 -5.596 1.00 80.06 307 ALA A N 1
ATOM 2422 C CA . ALA A 1 307 ? 26.694 -9.492 -5.933 1.00 80.06 307 ALA A CA 1
ATOM 2423 C C . ALA A 1 307 ? 26.655 -7.957 -5.959 1.00 80.06 307 ALA A C 1
ATOM 2425 O O . ALA A 1 307 ? 25.993 -7.386 -6.823 1.00 80.06 307 ALA A O 1
ATOM 2426 N N . TYR A 1 308 ? 27.414 -7.274 -5.097 1.00 80.50 308 TYR A N 1
ATOM 2427 C CA . TYR A 1 308 ? 27.550 -5.813 -5.149 1.00 80.50 308 TYR A CA 1
ATOM 2428 C C . TYR A 1 308 ? 28.058 -5.310 -6.504 1.00 80.50 308 TYR A C 1
ATOM 2430 O O . TYR A 1 308 ? 27.553 -4.310 -7.021 1.00 80.50 308 TYR A O 1
ATOM 2438 N N . PHE A 1 309 ? 29.017 -6.012 -7.110 1.00 83.50 309 PHE A N 1
ATOM 2439 C CA . PHE A 1 309 ? 29.511 -5.666 -8.439 1.00 83.50 309 PHE A CA 1
ATOM 2440 C C . PHE A 1 309 ? 28.504 -6.040 -9.533 1.00 83.50 309 PHE A C 1
ATOM 2442 O O . PHE A 1 309 ? 28.126 -5.189 -10.336 1.00 83.50 309 PHE A O 1
ATOM 2449 N N . GLU A 1 310 ? 28.045 -7.294 -9.547 1.00 83.12 310 GLU A N 1
ATOM 2450 C CA . GLU A 1 310 ? 27.174 -7.831 -10.605 1.00 83.12 310 GLU A CA 1
ATOM 2451 C C . GLU A 1 310 ? 25.810 -7.140 -10.666 1.00 83.12 310 GLU A C 1
ATOM 2453 O O . GLU A 1 310 ? 25.223 -7.017 -11.738 1.00 83.12 310 GLU A O 1
ATOM 2458 N N . ARG A 1 311 ? 25.313 -6.654 -9.526 1.00 84.06 311 ARG A N 1
ATOM 2459 C CA . ARG A 1 311 ? 24.009 -5.995 -9.426 1.00 84.06 311 ARG A CA 1
ATOM 2460 C C . ARG A 1 311 ? 24.089 -4.478 -9.564 1.00 84.06 311 ARG A C 1
ATOM 2462 O O . ARG A 1 311 ? 23.040 -3.849 -9.513 1.00 84.06 311 ARG A O 1
ATOM 2469 N N . SER A 1 312 ? 25.271 -3.878 -9.734 1.00 86.50 312 SER A N 1
ATOM 2470 C CA . SER A 1 312 ? 25.429 -2.421 -9.883 1.00 86.50 312 SER A CA 1
ATOM 2471 C C . SER A 1 312 ? 25.261 -1.981 -11.345 1.00 86.50 312 SER A C 1
ATOM 2473 O O . SER A 1 312 ? 26.152 -2.259 -12.152 1.00 86.50 312 SER A O 1
ATOM 2475 N N . PRO A 1 313 ? 24.189 -1.245 -11.713 1.00 86.19 313 PRO A N 1
ATOM 2476 C CA . PRO A 1 313 ? 23.934 -0.856 -13.101 1.00 86.19 313 PRO A CA 1
ATOM 2477 C C . PRO A 1 313 ? 25.091 -0.084 -13.736 1.00 86.19 313 PRO A C 1
ATOM 2479 O O . PRO A 1 313 ? 25.381 -0.270 -14.914 1.00 86.19 313 PRO A O 1
ATOM 2482 N N . ILE A 1 314 ? 25.814 0.723 -12.948 1.00 89.62 314 ILE A N 1
ATOM 2483 C CA . ILE A 1 314 ? 26.932 1.539 -13.440 1.00 89.62 314 ILE A CA 1
ATOM 2484 C C . ILE A 1 314 ? 28.048 0.717 -14.102 1.00 89.62 314 ILE A C 1
ATOM 2486 O O . ILE A 1 314 ? 28.796 1.254 -14.914 1.00 89.62 314 ILE A O 1
ATOM 2490 N N . LYS A 1 315 ? 28.179 -0.577 -13.777 1.00 85.44 315 LYS A N 1
ATOM 2491 C CA . LYS A 1 315 ? 29.218 -1.449 -14.352 1.00 85.44 315 LYS A CA 1
ATOM 2492 C C . LYS A 1 315 ? 28.879 -1.944 -15.762 1.00 85.44 315 LYS A C 1
ATOM 2494 O O . LYS A 1 315 ? 29.737 -2.539 -16.405 1.00 85.44 315 LYS A O 1
ATOM 2499 N N . PHE A 1 316 ? 27.658 -1.694 -16.234 1.00 82.19 316 PHE A N 1
ATOM 2500 C CA . PHE A 1 316 ? 27.118 -2.247 -17.478 1.00 82.19 316 PHE A CA 1
ATOM 2501 C C . PHE A 1 316 ? 26.542 -1.172 -18.416 1.00 82.19 316 PHE A C 1
ATOM 2503 O O . PHE A 1 316 ? 25.966 -1.500 -19.449 1.00 82.19 316 PHE A O 1
ATOM 2510 N N . CYS A 1 317 ? 26.723 0.111 -18.087 1.00 69.19 317 CYS A N 1
ATOM 2511 C CA . CYS A 1 317 ? 26.412 1.222 -18.983 1.00 69.19 317 CYS A CA 1
ATOM 2512 C C . CYS A 1 317 ? 27.555 1.407 -20.000 1.00 69.19 317 CYS A C 1
ATOM 2514 O O . CYS A 1 317 ? 28.685 1.692 -19.597 1.00 69.19 317 CYS A O 1
ATOM 2516 N N . GLY A 1 318 ? 27.256 1.263 -21.295 1.00 54.00 318 GLY A N 1
ATOM 2517 C CA . GLY A 1 318 ? 28.167 1.491 -22.425 1.00 54.00 318 GLY A CA 1
ATOM 2518 C C . GLY A 1 318 ? 27.571 2.432 -23.461 1.00 54.00 318 GLY A C 1
ATOM 2519 O O . GLY A 1 318 ? 26.325 2.454 -23.576 1.00 54.00 318 GLY A O 1
#

Sequence (318 aa):
MISVLSLDWIPKVKESLGSNGVTLTCRGINQSSGLGIFLRRVESKNEVFALYPLNAEFTRPLWVFEMNSYELIKSDAGKTLIACTYRQNGRSYLGILDDVQGSFYLLDIPFTDIENITSWNNYLYVEGASAVQPSSVAKVMLGGHKLNVVDFKIVWSSSLDCLKYESYFSRPELIEFPTEVPGQNAYAYYYPPKKIPFIKLARKKSHRCCWKFMVMEENFVNDFWGAGELSMLMTVAAVEDGKADKERLCITGGSAGGYTTLAALAFRDTFKAGASLYGVADLSLLRVEMHKFESQYIDKLVGDEKAYFERSPIKFCG

Mean predicted aligned error: 11.79 Å

Radius of gyration: 22.44 Å; Cα contacts (8 Å, |Δi|>4): 596; chains: 1; bounding box: 55×42×73 Å

Nearest PDB structures (foldseek):
  3azo-assembly2_B  TM=7.920E-01  e=1.711E-14  Streptomyces morookaense
  3azq-assembly1_A  TM=7.771E-01  e=1.711E-14  Streptomyces morookaense
  7c72-assembly2_B  TM=8.005E-01  e=1.995E-13  Mycobacterium tuberculosis
  6igp-assembly1_A  TM=6.225E-01  e=1.941E-05  Deinococcus radiodurans R1 = ATCC 13939 = DSM 20539
  6igq-assembly1_A  TM=6.171E-01  e=6.084E-05  Deinococcus radiodurans R1 = ATCC 13939 = DSM 20539

Foldseek 3Di:
DDDDPQPPDPFPPDPPPDDFQKGWTWGQQDPVPGAIFIWIARPVVRDIDGQEDDRWGQDAPPPDPPWAFWDWDAFPVRATKIWGWIDDLRWIFIWIGRSVVSDIATADDQFGAWTHWDDDDQWIWTFGAFQQAATFIKIFGADPRRRYTDDIGTPGGPDPCSNVCSLVGFHWDKDWADDPDPPDIFIFTFGADRDDPPPPPDPPDPDDPRDDDGPGDDPPPWAALCCLVSSVRVLVVCVVVVRHPQVRAEAEDEESSLLSRLQCVQPHPRHPYYYRHPYAQQLVVCLVPPDPVCNVVSCRHQPDPVSSQVSRSNNRDD

Secondary structure (DSSP, 8-state):
----------------SSSS-EEEEEES--TTT---EEEEEEGGGTEEEES---SSBSS---SSTT---EEEEE-TTS-EEEEEEEEETTEEEEEEEETTTTEEEEE--S-SEEEEEEEETTEEEEEEE-SSSPSEEEEEEEEGGGTEEEEEEEEEES-SSGGGGGGGPPPPEEEEEE-SSTT-EEEEEE-PPP--TT-----SS----------------TT--THHHHHHHHHHHHHHTTSS-GGG-EEEEETHHHHHHHHHHHH-S--SEEEEES----HHHHHHH--TTTTTTHHHHH-SHHHHHHT-GGGS--

InterPro domains:
  IPR001375 Peptidase S9, prolyl oligopeptidase, catalytic domain [PF00326] (236-315)
  IPR029058 Alpha/Beta hydrolase fold [G3DSA:3.40.50.1820] (216-317)
  IPR029058 Alpha/Beta hydrolase fold [SSF53474] (238-316)

Organism: Hibiscus syriacus (NCBI:txid106335)

Solvent-accessible surface area (backbone atoms only — not comparable to full-atom values): 18563 Å² total; per-residue (Å²): 132,86,73,79,84,66,84,67,74,64,70,68,74,90,66,61,75,57,99,64,60,35,47,67,40,58,40,49,60,38,97,90,75,68,35,12,39,47,33,40,34,36,58,90,74,72,43,77,41,78,52,58,99,52,92,28,29,46,47,74,87,81,86,56,85,88,77,27,34,59,38,85,42,68,28,86,86,67,47,73,32,37,39,33,37,33,36,46,93,85,32,31,47,42,32,35,38,33,66,88,78,62,43,77,32,71,37,83,62,86,50,41,39,65,60,39,49,46,74,58,93,60,30,38,40,36,34,28,23,35,79,70,44,58,58,26,37,30,43,33,35,45,31,81,66,61,52,36,65,72,44,80,41,80,77,44,56,83,54,88,62,50,67,83,46,48,90,67,53,45,61,63,40,82,46,78,42,78,50,96,52,88,96,41,72,46,54,38,49,45,41,59,82,61,88,58,92,81,70,80,75,60,92,76,80,76,62,67,69,55,74,64,64,61,73,78,78,84,77,77,56,86,61,47,75,45,66,34,58,51,60,47,53,54,52,51,51,34,30,74,72,64,71,35,40,72,92,52,31,61,40,52,25,52,40,75,39,4,21,28,26,43,38,44,60,47,75,43,93,62,50,80,47,67,49,58,40,84,36,61,40,49,49,61,59,46,64,74,71,45,57,84,90,48,50,78,50,52,52,53,32,55,52,55,79,65,38,32,56,78,70,16,29,63,80,54,68,129

pLDDT: mean 72.95, std 19.85, range [19.75, 98.06]